Protein AF-A0A1H9XW49-F1 (afdb_monomer_lite)

Sequence (191 aa):
MPDLASRAARGHAERSWWERQTQGTQAWLVIGAVGAVIGGHFLMWELLLPGLGDLVGLVPVVSTVVGWLFCGGAIAATGVTLVNWGTFSAGARSRWTIASAVWGVVALMVGVPSRIAFDVSLPLDYWAGLFAGARGLLSLPLLAGLPALAWVGIARLLRRKARCSRTTAGWLFVAYSVVLLFWGATSPRMV

Radius of gyration: 21.53 Å; chains: 1; bounding box: 54×42×62 Å

Organism: NCBI:txid200379

Secondary structure (DSSP, 8-state):
---HHHHHTTS--PPPTTTTS-HHHHHHHHHHHHHHHHHHHHHIIIIIHHHHHHHHTTSHHHHHHHHHHHHHHHHHHHHHHHHTTTTS-HHHHHHHHHHHHHHHHHHHHHHS--HHHHHS---HHHHHHHHHHHHHHHHHHHHHHHHHHHHHHHHHHTT------HHHHHHHHHHHHHHHHHHHHHGGG--

pLDDT: mean 83.98, std 11.48, range [41.75, 95.25]

Foldseek 3Di:
DPDVVVVVVVVCPPQPPLSPDDPVVNVVVVVVVVVCLVVVLCCCLPPVQLVVLVVQVVPLLSLLVQLQCQQLVLLLLLLVCLLCVVVDDPVRNVVSVVVSVVSVSSSQSQLPDDPSNVVRDGHLLSVLSNPLSSVLNVCVCVVVVVVVVVQVVVCVVVVHPDDDRSNNVSVVSNVSSVVSSVRSSPVSVPD

Structure (mmCIF, N/CA/C/O backbone):
data_AF-A0A1H9XW49-F1
#
_entry.id   AF-A0A1H9XW49-F1
#
loop_
_atom_site.group_PDB
_atom_site.id
_atom_site.type_symbol
_atom_site.label_atom_id
_atom_site.label_alt_id
_atom_site.label_comp_id
_atom_site.label_asym_id
_atom_site.label_entity_id
_atom_site.label_seq_id
_atom_site.pdbx_PDB_ins_code
_atom_site.Cartn_x
_atom_site.Cartn_y
_atom_site.Cartn_z
_atom_site.occupancy
_atom_site.B_iso_or_equiv
_atom_site.auth_seq_id
_atom_site.auth_comp_id
_atom_site.auth_asym_id
_atom_site.auth_atom_id
_atom_site.pdbx_PDB_model_num
ATOM 1 N N . MET A 1 1 ? -34.021 -6.600 38.619 1.00 52.28 1 MET A N 1
ATOM 2 C CA . MET A 1 1 ? -32.612 -6.562 39.063 1.00 52.28 1 MET A CA 1
ATOM 3 C C . MET A 1 1 ? -31.769 -7.248 37.997 1.00 52.28 1 MET A C 1
ATOM 5 O O . MET A 1 1 ? -32.071 -8.396 37.703 1.00 52.28 1 MET A O 1
ATOM 9 N N . PRO A 1 2 ? -30.810 -6.565 37.346 1.00 49.53 2 PRO A N 1
ATOM 10 C CA . PRO A 1 2 ? -29.920 -7.216 36.392 1.00 49.53 2 PRO A CA 1
ATOM 11 C C . PRO A 1 2 ? -29.083 -8.260 37.131 1.00 49.53 2 PRO A C 1
ATOM 13 O O . PRO A 1 2 ? -28.404 -7.932 38.103 1.00 49.53 2 PRO A O 1
ATOM 16 N N . ASP A 1 3 ? -29.185 -9.498 36.665 1.00 69.88 3 ASP A N 1
ATOM 17 C CA . ASP A 1 3 ? -28.557 -10.696 37.208 1.00 69.88 3 ASP A CA 1
ATOM 18 C C . ASP A 1 3 ? -27.050 -10.492 37.453 1.00 69.88 3 ASP A C 1
ATOM 20 O O . ASP A 1 3 ? -26.312 -10.072 36.552 1.00 69.88 3 ASP A O 1
ATOM 24 N N . LEU A 1 4 ? -26.591 -10.781 38.674 1.00 60.75 4 LEU A N 1
ATOM 25 C CA . LEU A 1 4 ? -25.174 -10.774 39.047 1.00 60.75 4 LEU A CA 1
ATOM 26 C C . LEU A 1 4 ? -24.368 -11.743 38.165 1.00 60.75 4 LEU A C 1
ATOM 28 O O . LEU A 1 4 ? -23.207 -11.455 37.870 1.00 60.75 4 LEU A O 1
ATOM 32 N N . ALA A 1 5 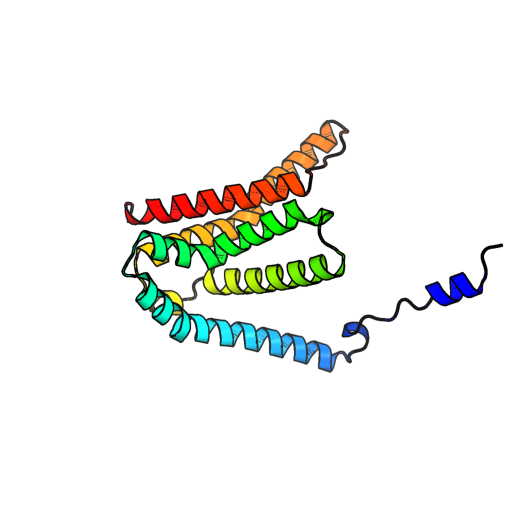? -24.992 -12.799 37.628 1.00 56.91 5 ALA A N 1
ATOM 33 C CA . ALA A 1 5 ? -24.373 -13.690 36.650 1.00 56.91 5 ALA A CA 1
ATOM 34 C C . ALA A 1 5 ? -24.086 -12.983 35.313 1.00 56.91 5 ALA A C 1
ATOM 36 O O . ALA A 1 5 ? -23.042 -13.207 34.704 1.00 56.91 5 ALA A O 1
ATOM 37 N N . SER A 1 6 ? -24.921 -12.022 34.897 1.00 57.28 6 SER A N 1
ATOM 38 C CA . SER A 1 6 ? -24.654 -11.193 33.710 1.00 57.28 6 SER A CA 1
ATOM 39 C C . SER A 1 6 ? -23.519 -10.180 33.920 1.00 57.28 6 SER A C 1
ATOM 41 O O . SER A 1 6 ? -22.960 -9.670 32.947 1.00 57.28 6 SER A O 1
ATOM 43 N N . ARG A 1 7 ? -23.182 -9.847 35.176 1.00 53.09 7 ARG A N 1
ATOM 44 C CA . ARG A 1 7 ? -22.024 -9.006 35.528 1.00 53.09 7 ARG A CA 1
ATOM 45 C C . ARG A 1 7 ? -20.750 -9.839 35.674 1.00 53.09 7 ARG A C 1
ATOM 47 O O . ARG A 1 7 ? -19.713 -9.397 35.195 1.00 53.09 7 ARG A O 1
ATOM 54 N N . ALA A 1 8 ? -20.840 -11.052 36.222 1.00 52.84 8 ALA A N 1
ATOM 55 C CA . ALA A 1 8 ? -19.735 -12.012 36.249 1.00 52.84 8 ALA A CA 1
ATOM 56 C C . ALA A 1 8 ? -19.318 -12.449 34.830 1.00 52.84 8 ALA A C 1
ATOM 58 O O . ALA A 1 8 ? -18.135 -12.427 34.507 1.00 52.84 8 ALA A O 1
ATOM 59 N N . ALA A 1 9 ? -20.280 -12.697 33.932 1.00 52.66 9 ALA A N 1
ATOM 60 C CA . ALA A 1 9 ? -20.017 -13.026 32.525 1.00 52.66 9 ALA A CA 1
ATOM 61 C C . ALA A 1 9 ? -19.408 -11.862 31.712 1.00 52.66 9 ALA A C 1
ATOM 63 O O . ALA A 1 9 ? -18.783 -12.084 30.681 1.00 52.66 9 ALA A O 1
ATOM 64 N N . ARG A 1 10 ? -19.560 -10.613 32.177 1.00 52.31 10 ARG A N 1
ATOM 65 C CA . ARG A 1 10 ? -18.919 -9.420 31.590 1.00 52.31 10 ARG A CA 1
ATOM 66 C C . ARG A 1 10 ? -17.572 -9.070 32.241 1.00 52.31 10 ARG A C 1
ATOM 68 O O . ARG A 1 10 ? -16.871 -8.204 31.730 1.00 52.31 10 ARG A O 1
ATOM 75 N N . GLY A 1 11 ? -17.216 -9.730 33.347 1.00 44.44 11 GLY A N 1
ATOM 76 C CA . GLY A 1 11 ? -15.988 -9.502 34.121 1.00 44.44 11 GLY A CA 1
ATOM 77 C C . GLY A 1 11 ? -14.763 -10.277 33.625 1.00 44.44 11 GLY A C 1
ATOM 78 O O . GLY A 1 11 ? -13.648 -10.027 34.079 1.00 44.44 11 GLY A O 1
ATOM 79 N N . HIS A 1 12 ? -14.941 -11.183 32.666 1.00 50.31 12 HIS A N 1
ATOM 80 C CA . HIS A 1 12 ? -13.858 -11.820 31.924 1.00 50.31 12 HIS A CA 1
ATOM 81 C C . HIS A 1 12 ? -13.904 -11.349 30.475 1.00 50.31 12 HIS A C 1
ATOM 83 O O . HIS A 1 12 ? -14.262 -12.094 29.568 1.00 50.31 12 HIS A O 1
ATOM 89 N N . ALA A 1 13 ? -13.528 -10.092 30.240 1.00 58.47 13 ALA A N 1
ATOM 90 C CA . ALA A 1 13 ? -12.913 -9.777 28.960 1.00 58.47 13 ALA A CA 1
ATOM 91 C C . ALA A 1 13 ? -11.657 -10.656 28.883 1.00 58.47 13 ALA A C 1
ATOM 93 O O . ALA A 1 13 ? -10.668 -10.376 29.561 1.00 58.47 13 ALA A O 1
ATOM 94 N N . GLU A 1 14 ? -11.748 -11.794 28.189 1.00 71.88 14 GLU A N 1
ATOM 95 C CA . GLU A 1 14 ? -10.614 -12.689 27.987 1.00 71.88 14 GLU A CA 1
ATOM 96 C C . GLU A 1 14 ? -9.431 -11.854 27.501 1.00 71.88 14 GLU A C 1
ATOM 98 O O . GLU A 1 14 ? -9.520 -11.187 26.466 1.00 71.88 14 GLU A O 1
ATOM 103 N N . ARG A 1 15 ? -8.330 -11.871 28.264 1.00 80.69 15 ARG A N 1
ATOM 104 C CA . ARG A 1 15 ? -7.068 -11.250 27.847 1.00 80.69 15 ARG A CA 1
ATOM 105 C C . ARG A 1 15 ? -6.762 -11.679 26.421 1.00 80.69 15 ARG A C 1
ATOM 107 O O . ARG A 1 15 ? -6.875 -12.871 26.117 1.00 80.69 15 ARG A O 1
ATOM 114 N N . SER A 1 16 ? -6.373 -10.743 25.559 1.00 86.19 16 SER A N 1
ATOM 115 C CA . SER A 1 16 ? -6.071 -11.053 24.157 1.00 86.19 16 SER A CA 1
ATOM 116 C C . SER A 1 16 ? -4.964 -12.116 24.052 1.00 86.19 16 SER A C 1
ATOM 118 O O . SER A 1 16 ? -4.166 -12.284 24.973 1.00 86.19 16 SER A O 1
ATOM 120 N N . TRP A 1 17 ? -4.883 -12.865 22.943 1.00 90.69 17 TRP A N 1
ATOM 121 C CA . TRP A 1 17 ? -3.825 -13.882 22.775 1.00 90.69 17 TRP A CA 1
ATOM 122 C C . TRP A 1 17 ? -2.419 -13.312 23.014 1.00 90.69 17 TRP A C 1
ATOM 124 O O . TRP A 1 17 ? -1.583 -13.992 23.609 1.00 90.69 17 TRP A O 1
ATOM 134 N N . TRP A 1 18 ? -2.201 -12.057 22.610 1.00 89.94 18 TRP A N 1
ATOM 135 C CA . TRP A 1 18 ? -0.965 -11.313 22.831 1.00 89.94 18 TRP A CA 1
ATOM 136 C C . TRP A 1 18 ? -0.689 -11.072 24.319 1.00 89.94 18 TRP A C 1
ATOM 138 O O . TRP A 1 18 ? 0.403 -11.368 24.793 1.00 89.94 18 TRP A O 1
ATOM 148 N N . GLU A 1 19 ? -1.689 -10.616 25.077 1.00 89.25 19 GLU A N 1
ATOM 149 C CA . GLU A 1 19 ? -1.599 -10.393 26.531 1.00 89.25 19 GLU A CA 1
ATOM 150 C C . GLU A 1 19 ? -1.376 -11.677 27.337 1.00 89.25 19 GLU A C 1
ATOM 152 O O . GLU A 1 19 ? -0.955 -11.616 28.492 1.00 89.25 19 GLU A O 1
ATOM 157 N N . ARG A 1 20 ? -1.667 -12.843 26.750 1.00 92.88 20 ARG A N 1
ATOM 158 C CA . ARG A 1 20 ? -1.371 -14.148 27.356 1.00 92.88 20 ARG A CA 1
ATOM 159 C C . ARG A 1 20 ? 0.082 -14.592 27.156 1.00 92.88 20 ARG A C 1
ATOM 161 O O . ARG A 1 20 ? 0.506 -15.524 27.830 1.00 92.88 20 ARG A O 1
ATOM 168 N N . GLN A 1 21 ? 0.836 -13.959 26.255 1.00 93.94 21 GLN A N 1
ATOM 169 C CA . GLN A 1 21 ? 2.242 -14.295 26.014 1.00 93.94 21 GLN A CA 1
ATOM 170 C C . GLN A 1 21 ? 3.161 -13.690 27.081 1.00 93.94 21 GLN A C 1
ATOM 172 O O . GLN A 1 21 ? 2.893 -12.619 27.624 1.00 93.94 21 GLN A O 1
ATOM 177 N N . THR A 1 22 ? 4.290 -14.350 27.352 1.00 95.25 22 THR A N 1
ATOM 178 C CA . THR A 1 22 ? 5.349 -13.769 28.191 1.00 95.25 22 THR A CA 1
ATOM 179 C C . THR A 1 22 ? 6.021 -12.596 27.474 1.00 95.25 22 THR A C 1
ATOM 181 O O . THR A 1 22 ? 6.095 -12.579 26.243 1.00 95.25 22 THR A O 1
ATOM 184 N N . GLN A 1 23 ? 6.575 -11.639 28.228 1.00 92.69 23 GLN A N 1
ATOM 185 C CA . GLN A 1 23 ? 7.301 -10.492 27.655 1.00 92.69 23 GLN A CA 1
ATOM 186 C C . GLN A 1 23 ? 8.421 -10.929 26.695 1.00 92.69 23 GLN A C 1
ATOM 188 O O . GLN A 1 23 ? 8.586 -10.338 25.631 1.00 92.69 23 GLN A O 1
ATOM 193 N N . GLY A 1 24 ? 9.146 -12.006 27.023 1.00 94.06 24 GLY A N 1
ATOM 194 C CA . GLY A 1 24 ? 10.179 -12.565 26.146 1.00 94.06 24 GLY A CA 1
ATOM 195 C C . GLY A 1 24 ? 9.623 -13.086 24.817 1.00 94.06 24 GLY A C 1
ATOM 196 O O . GLY A 1 24 ? 10.195 -12.814 23.766 1.00 94.06 24 GLY A O 1
ATOM 197 N N . THR A 1 25 ? 8.478 -13.775 24.836 1.00 93.25 25 THR A N 1
ATOM 198 C CA . THR A 1 25 ? 7.820 -14.271 23.611 1.00 93.25 25 THR A CA 1
ATOM 199 C C . THR A 1 25 ? 7.333 -13.116 22.741 1.00 93.25 25 THR A C 1
ATOM 201 O O . THR A 1 25 ? 7.537 -13.122 21.531 1.00 93.25 25 THR A O 1
ATOM 204 N N . GLN A 1 26 ? 6.736 -12.093 23.359 1.00 91.19 26 GLN A N 1
ATOM 205 C CA . GLN A 1 26 ? 6.331 -10.873 22.663 1.00 91.19 26 GLN A CA 1
ATOM 206 C C . GLN A 1 26 ? 7.527 -10.198 21.978 1.00 91.19 26 GLN A C 1
ATOM 208 O O . GLN A 1 26 ? 7.452 -9.871 20.794 1.00 91.19 26 GLN A O 1
ATOM 213 N N . ALA A 1 27 ? 8.649 -10.047 22.690 1.00 91.31 27 ALA A N 1
ATOM 214 C CA . ALA A 1 27 ? 9.870 -9.470 22.134 1.00 91.31 27 ALA A CA 1
ATOM 215 C C . ALA A 1 27 ? 10.396 -10.282 20.938 1.00 91.31 27 ALA A C 1
ATOM 217 O O . ALA A 1 27 ? 10.680 -9.707 19.890 1.00 91.31 27 ALA A O 1
ATOM 218 N N . TRP A 1 28 ? 10.453 -11.613 21.048 1.00 92.75 28 TRP A N 1
ATOM 219 C CA . TRP A 1 28 ? 10.899 -12.481 19.954 1.00 92.75 28 TRP A CA 1
ATOM 220 C C . TRP A 1 28 ? 9.986 -12.442 18.731 1.00 92.75 28 TRP A C 1
ATOM 222 O O . TRP A 1 28 ? 10.486 -12.450 17.610 1.00 92.75 28 TRP A O 1
ATOM 232 N N . LEU A 1 29 ? 8.668 -12.351 18.920 1.00 91.62 29 LEU A N 1
ATOM 233 C CA . LEU A 1 29 ? 7.725 -12.193 17.810 1.00 91.62 29 LEU A CA 1
ATOM 234 C C . LEU A 1 29 ? 7.944 -10.870 17.071 1.00 91.62 29 LEU A C 1
ATOM 236 O O . LEU A 1 29 ? 7.930 -10.852 15.842 1.00 91.62 29 LEU A O 1
ATOM 240 N N . VAL A 1 30 ? 8.194 -9.778 17.801 1.00 89.12 30 VAL A N 1
ATOM 241 C CA . VAL A 1 30 ? 8.523 -8.479 17.194 1.00 89.12 30 VAL A CA 1
ATOM 242 C C . VAL A 1 30 ? 9.855 -8.550 16.452 1.00 89.12 30 VAL A C 1
ATOM 244 O O . VAL A 1 30 ? 9.916 -8.155 15.292 1.00 89.12 30 VAL A O 1
ATOM 247 N N . ILE A 1 31 ? 10.905 -9.091 17.077 1.00 90.75 31 ILE A N 1
ATOM 248 C CA . ILE A 1 31 ? 12.229 -9.243 16.453 1.00 90.75 31 ILE A CA 1
ATOM 249 C C . ILE A 1 31 ? 12.135 -10.102 15.187 1.00 90.75 31 ILE A C 1
ATOM 251 O O . ILE A 1 31 ? 12.653 -9.711 14.145 1.00 90.75 31 ILE A O 1
ATOM 255 N N . GLY A 1 32 ? 11.439 -11.239 15.253 1.00 90.38 32 GLY A N 1
ATOM 256 C CA . GLY A 1 32 ? 11.228 -12.126 14.111 1.00 90.38 32 GLY A CA 1
ATOM 257 C C . GLY A 1 32 ? 10.453 -11.449 12.981 1.00 90.38 32 GLY A C 1
ATOM 258 O O . GLY A 1 32 ? 10.851 -11.555 11.824 1.00 90.38 32 GLY A O 1
ATOM 259 N N . ALA A 1 33 ? 9.398 -10.695 13.302 1.00 85.31 33 ALA A N 1
ATOM 260 C CA . ALA A 1 33 ? 8.645 -9.927 12.312 1.00 85.31 33 ALA A CA 1
ATOM 261 C C . ALA A 1 33 ? 9.508 -8.841 11.650 1.00 85.31 33 ALA A C 1
ATOM 263 O O . ALA A 1 33 ? 9.483 -8.704 10.429 1.00 85.31 33 ALA A O 1
ATOM 264 N N . VAL A 1 34 ? 10.313 -8.108 12.426 1.00 84.94 34 VAL A N 1
ATOM 265 C CA . VAL A 1 34 ? 11.258 -7.111 11.897 1.00 84.94 34 VAL A CA 1
ATOM 266 C C . VAL A 1 34 ? 12.298 -7.776 10.997 1.00 84.94 34 VAL A C 1
ATOM 268 O O . VAL A 1 34 ? 12.526 -7.307 9.886 1.00 84.94 34 VAL A O 1
ATOM 271 N N . GLY A 1 35 ? 12.886 -8.893 11.430 1.00 85.00 35 GLY A N 1
ATOM 272 C CA . GLY A 1 35 ? 13.834 -9.663 10.628 1.00 85.00 35 GLY A CA 1
ATOM 273 C C . GLY A 1 35 ? 13.225 -10.157 9.314 1.00 85.00 35 GLY A C 1
ATOM 274 O O . GLY A 1 35 ? 13.855 -10.027 8.268 1.00 85.00 35 GLY A O 1
ATOM 275 N N . ALA A 1 36 ? 11.983 -10.649 9.340 1.00 86.06 36 ALA A N 1
ATOM 276 C CA . ALA A 1 36 ? 11.257 -11.075 8.145 1.00 86.06 36 ALA A CA 1
ATOM 277 C C . ALA A 1 36 ? 10.955 -9.908 7.193 1.00 86.06 36 ALA A C 1
ATOM 279 O O . ALA A 1 36 ? 11.087 -10.065 5.983 1.00 86.06 36 ALA A O 1
ATOM 280 N N . VAL A 1 37 ? 10.598 -8.732 7.722 1.00 83.88 37 VAL A N 1
ATOM 281 C CA . VAL A 1 37 ? 10.411 -7.512 6.921 1.00 83.88 37 VAL A CA 1
ATOM 282 C C . VAL A 1 37 ? 11.726 -7.101 6.266 1.00 83.88 37 VAL A C 1
ATOM 284 O O . VAL A 1 37 ? 11.767 -6.888 5.061 1.00 83.88 37 VAL A O 1
ATOM 287 N N . ILE A 1 38 ? 12.819 -7.042 7.028 1.00 84.44 38 ILE A N 1
ATOM 288 C CA . ILE A 1 38 ? 14.134 -6.673 6.497 1.00 84.44 38 ILE A CA 1
ATOM 289 C C . ILE A 1 38 ? 14.579 -7.684 5.433 1.00 84.44 38 ILE A C 1
ATOM 291 O O . ILE A 1 38 ? 14.865 -7.291 4.309 1.00 84.44 38 ILE A O 1
ATOM 295 N N . GLY A 1 39 ? 14.584 -8.984 5.739 1.00 85.06 39 GLY A N 1
ATOM 296 C CA . GLY A 1 39 ? 14.976 -10.026 4.784 1.00 85.06 39 GLY A CA 1
ATOM 297 C C . GLY A 1 39 ? 14.081 -10.064 3.542 1.00 85.06 39 GLY A C 1
ATOM 298 O O . GLY A 1 39 ? 14.577 -10.167 2.422 1.00 85.06 39 GLY A O 1
ATOM 299 N N . GLY A 1 40 ? 12.769 -9.898 3.726 1.00 84.69 40 GLY A N 1
ATOM 300 C CA . GLY A 1 40 ? 11.805 -9.789 2.634 1.00 84.69 40 GLY A CA 1
ATOM 301 C C . GLY A 1 40 ? 12.057 -8.577 1.736 1.00 84.69 40 GLY A C 1
ATOM 302 O O . GLY A 1 40 ? 11.873 -8.689 0.529 1.00 84.69 40 GLY A O 1
ATOM 303 N N . HIS A 1 41 ? 12.526 -7.450 2.289 1.00 83.94 41 HIS A N 1
ATOM 304 C CA . HIS A 1 41 ? 12.896 -6.258 1.514 1.00 83.94 41 HIS A CA 1
ATOM 305 C C . HIS A 1 41 ? 13.997 -6.582 0.510 1.00 83.94 41 HIS A C 1
ATOM 307 O O . HIS A 1 41 ? 13.843 -6.305 -0.677 1.00 83.94 41 HIS A O 1
ATOM 313 N N . PHE A 1 42 ? 15.084 -7.202 0.976 1.00 84.69 42 PHE A N 1
ATOM 314 C CA . PHE A 1 42 ? 16.208 -7.572 0.114 1.00 84.69 42 PHE A CA 1
ATOM 315 C C . PHE A 1 42 ? 15.799 -8.616 -0.924 1.00 84.69 42 PHE A C 1
ATOM 317 O O . PHE A 1 42 ? 16.009 -8.397 -2.112 1.00 84.69 42 PHE A O 1
ATOM 324 N N . LEU A 1 43 ? 15.126 -9.695 -0.504 1.00 86.62 43 LEU A N 1
ATOM 325 C CA . LEU A 1 43 ? 14.654 -10.740 -1.419 1.00 86.62 43 LEU A CA 1
ATOM 326 C C . LEU A 1 43 ? 13.743 -10.173 -2.516 1.00 86.62 43 LEU A C 1
ATOM 328 O O . LEU A 1 43 ? 13.823 -10.563 -3.677 1.00 86.62 43 LEU A O 1
ATOM 332 N N . MET A 1 44 ? 12.865 -9.242 -2.154 1.00 86.62 44 MET A N 1
ATOM 333 C CA . MET A 1 44 ? 11.965 -8.600 -3.099 1.00 86.62 44 MET A CA 1
ATOM 334 C C . MET A 1 44 ? 12.731 -7.776 -4.138 1.00 86.62 44 MET A C 1
ATOM 336 O O . MET A 1 44 ? 12.473 -7.940 -5.329 1.00 86.62 44 MET A O 1
ATOM 340 N N . TRP A 1 45 ? 13.674 -6.935 -3.709 1.00 85.81 45 TRP A N 1
ATOM 341 C CA . TRP A 1 45 ? 14.460 -6.087 -4.610 1.00 85.81 45 TRP A CA 1
ATOM 342 C C . TRP A 1 45 ? 15.449 -6.873 -5.478 1.00 85.81 45 TRP A C 1
ATOM 344 O O . TRP A 1 45 ? 15.613 -6.528 -6.643 1.00 85.81 45 TRP A O 1
ATOM 354 N N . GLU A 1 46 ? 16.062 -7.935 -4.958 1.00 85.69 46 GLU A N 1
ATOM 355 C CA . GLU A 1 46 ? 17.069 -8.713 -5.695 1.00 85.69 46 GLU A CA 1
ATOM 356 C C . GLU A 1 46 ? 16.473 -9.801 -6.598 1.00 85.69 46 GLU A C 1
ATOM 358 O O . GLU A 1 46 ? 17.069 -10.125 -7.622 1.00 85.69 46 GLU A O 1
ATOM 363 N N . LEU A 1 47 ? 15.314 -10.374 -6.245 1.00 86.75 47 LEU A N 1
ATOM 364 C CA . LEU A 1 47 ? 14.746 -11.520 -6.966 1.00 86.75 47 LEU A CA 1
ATOM 365 C C . LEU A 1 47 ? 13.396 -11.216 -7.621 1.00 86.75 47 LEU A C 1
ATOM 367 O O . LEU A 1 47 ? 13.202 -11.493 -8.803 1.00 86.75 47 LEU A O 1
ATOM 371 N N . LEU A 1 48 ? 12.439 -10.672 -6.862 1.00 86.06 48 LEU A N 1
ATOM 372 C CA . LEU A 1 48 ? 11.051 -10.566 -7.328 1.00 86.06 48 LEU A CA 1
ATOM 373 C C . LEU A 1 48 ? 10.838 -9.405 -8.301 1.00 86.06 48 LEU A C 1
ATOM 375 O O . LEU A 1 48 ? 10.189 -9.580 -9.330 1.00 86.06 48 LEU A O 1
ATOM 379 N N . LEU A 1 49 ? 11.357 -8.219 -7.979 1.00 87.00 49 LEU A N 1
ATOM 380 C CA . LEU A 1 49 ? 11.153 -7.023 -8.795 1.00 87.00 49 LEU A CA 1
ATOM 381 C C . LEU A 1 49 ? 11.839 -7.095 -10.168 1.00 87.00 49 LEU A C 1
ATOM 383 O O . LEU A 1 49 ? 11.165 -6.743 -11.135 1.00 87.00 49 LEU A O 1
ATOM 387 N N . PRO A 1 50 ? 13.086 -7.593 -10.308 1.00 87.19 50 PRO A N 1
ATOM 388 C CA . PRO A 1 50 ? 13.696 -7.800 -11.623 1.00 87.19 50 PRO A CA 1
ATOM 389 C C . PRO A 1 50 ? 12.855 -8.732 -12.501 1.00 87.19 50 PRO A C 1
ATOM 391 O O . PRO A 1 50 ? 12.488 -8.365 -13.613 1.00 87.19 50 PRO A O 1
ATOM 394 N N . GLY A 1 51 ? 12.440 -9.886 -11.960 1.00 87.88 51 GLY A N 1
ATOM 395 C CA . GLY A 1 51 ? 11.616 -10.846 -12.698 1.00 87.88 51 GLY A CA 1
ATOM 396 C C . GLY A 1 51 ? 10.247 -10.287 -13.103 1.00 87.88 51 GLY A C 1
ATOM 397 O O . GLY A 1 51 ? 9.750 -10.583 -14.189 1.00 87.88 51 GLY A O 1
ATOM 398 N N . LEU A 1 52 ? 9.639 -9.440 -12.263 1.00 86.62 52 LEU A N 1
ATOM 399 C CA . LEU A 1 52 ? 8.429 -8.704 -12.636 1.00 86.62 52 LEU A CA 1
ATOM 400 C C . LEU A 1 52 ? 8.712 -7.691 -13.745 1.00 86.62 52 LEU A C 1
ATOM 402 O O . LEU A 1 52 ? 7.938 -7.631 -14.696 1.00 86.62 52 LEU A O 1
ATOM 406 N N . GLY A 1 53 ? 9.803 -6.930 -13.639 1.00 85.00 53 GLY A N 1
ATOM 407 C CA . GLY A 1 53 ? 10.238 -5.955 -14.638 1.00 85.00 53 GLY A CA 1
ATOM 408 C C . GLY A 1 53 ? 10.426 -6.576 -16.020 1.00 85.00 53 GLY A C 1
ATOM 409 O O . GLY A 1 53 ? 9.901 -6.039 -16.995 1.00 85.00 53 GLY A O 1
ATOM 410 N N . ASP A 1 54 ? 11.073 -7.738 -16.093 1.00 89.06 54 ASP A N 1
ATOM 411 C CA . ASP A 1 54 ? 11.265 -8.490 -17.337 1.00 89.06 54 ASP A CA 1
ATOM 412 C C . ASP A 1 54 ? 9.932 -8.957 -17.939 1.00 89.06 54 ASP A C 1
ATOM 414 O O . ASP A 1 54 ? 9.719 -8.874 -19.150 1.00 89.06 54 ASP A O 1
ATOM 418 N N . LEU A 1 55 ? 8.997 -9.402 -17.092 1.00 90.19 55 LEU A N 1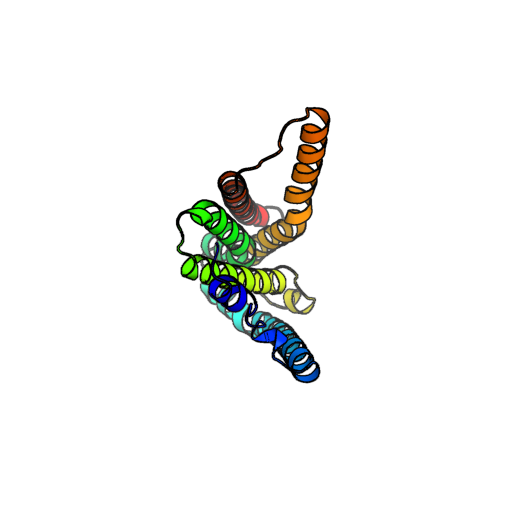
ATOM 419 C CA . LEU A 1 55 ? 7.684 -9.880 -17.525 1.00 90.19 55 LEU A CA 1
ATOM 420 C C . LEU A 1 55 ? 6.815 -8.759 -18.115 1.00 90.19 55 LEU A C 1
ATOM 422 O O . LEU A 1 55 ? 6.075 -8.988 -19.072 1.00 90.19 55 LEU A O 1
ATOM 426 N N . VAL A 1 56 ? 6.868 -7.556 -17.532 1.00 90.00 56 VAL A N 1
ATOM 427 C CA . VAL A 1 56 ? 5.962 -6.449 -17.894 1.00 90.00 56 VAL A CA 1
ATOM 428 C C . VAL A 1 56 ? 6.609 -5.371 -18.758 1.00 90.00 56 VAL A C 1
ATOM 430 O O . VAL A 1 56 ? 5.903 -4.516 -19.294 1.00 90.00 56 VAL A O 1
ATOM 433 N N . GLY A 1 57 ? 7.930 -5.414 -18.936 1.00 82.50 57 GLY A N 1
ATOM 434 C CA . GLY A 1 57 ? 8.701 -4.392 -19.645 1.00 82.50 57 GLY A CA 1
ATOM 435 C C . GLY A 1 57 ? 8.364 -4.244 -21.128 1.00 82.50 57 GLY A C 1
ATOM 436 O O . GLY A 1 57 ? 8.625 -3.194 -21.705 1.00 82.50 57 GLY A O 1
ATOM 437 N N . LEU A 1 58 ? 7.730 -5.251 -21.737 1.00 86.50 58 LEU A N 1
ATOM 438 C CA . LEU A 1 58 ? 7.340 -5.228 -23.151 1.00 86.50 58 LEU A CA 1
ATOM 439 C C . LEU A 1 58 ? 6.171 -4.279 -23.453 1.00 86.50 58 LEU A C 1
ATOM 441 O O . LEU A 1 58 ? 6.002 -3.862 -24.597 1.00 86.50 58 LEU A O 1
ATOM 445 N N . VAL A 1 59 ? 5.345 -3.951 -22.453 1.00 90.69 59 VAL A N 1
ATOM 446 C CA . VAL A 1 59 ? 4.163 -3.099 -22.633 1.00 90.69 59 VAL A CA 1
ATOM 447 C C . VAL A 1 59 ? 4.232 -1.934 -21.641 1.00 90.69 59 VAL A C 1
ATOM 449 O O . VAL A 1 59 ? 3.878 -2.121 -20.475 1.00 90.69 59 VAL A O 1
ATOM 452 N N . PRO A 1 60 ? 4.615 -0.718 -22.084 1.00 87.69 60 PRO A N 1
ATOM 453 C CA . PRO A 1 60 ? 4.836 0.443 -21.212 1.00 87.69 60 PRO A CA 1
ATOM 454 C C . PRO A 1 60 ? 3.705 0.706 -20.213 1.00 87.69 60 PRO A C 1
ATOM 456 O O . PRO A 1 60 ? 3.935 0.860 -19.018 1.00 87.69 60 PRO A O 1
ATOM 459 N N . VAL A 1 61 ? 2.452 0.660 -20.680 1.00 89.19 61 VAL A N 1
ATOM 460 C CA . VAL A 1 61 ? 1.274 0.893 -19.829 1.00 89.19 61 VAL A CA 1
ATOM 461 C C . VAL A 1 61 ? 1.152 -0.161 -18.727 1.00 89.19 61 VAL A C 1
ATOM 463 O O . VAL A 1 61 ? 0.868 0.180 -17.581 1.00 89.19 61 VAL A O 1
ATOM 466 N N . VAL A 1 62 ? 1.382 -1.436 -19.052 1.00 91.75 62 VAL A N 1
ATOM 467 C CA . VAL A 1 62 ? 1.335 -2.527 -18.066 1.00 91.75 62 VAL A CA 1
ATOM 468 C C . VAL A 1 62 ? 2.475 -2.357 -17.066 1.00 91.75 62 VAL A C 1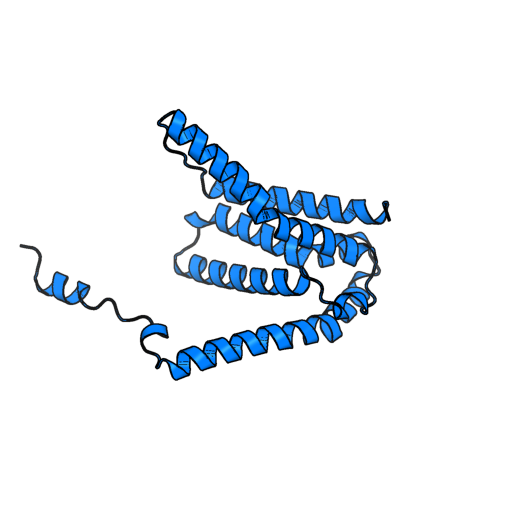
ATOM 470 O O . VAL A 1 62 ? 2.240 -2.447 -15.865 1.00 91.75 62 VAL A O 1
ATOM 473 N N . SER A 1 63 ? 3.670 -2.019 -17.550 1.00 90.50 63 SER A N 1
ATOM 474 C CA . SER A 1 63 ? 4.846 -1.739 -16.727 1.00 90.50 63 SER A CA 1
ATOM 475 C C . SER A 1 63 ? 4.590 -0.634 -15.694 1.00 90.50 63 SER A C 1
ATOM 477 O O . SER A 1 63 ? 4.798 -0.843 -14.497 1.00 90.50 63 SER A O 1
ATOM 479 N N . THR A 1 64 ? 4.011 0.497 -16.114 1.00 92.88 64 THR A N 1
ATOM 480 C CA . THR A 1 64 ? 3.605 1.577 -15.201 1.00 92.88 64 THR A CA 1
ATOM 481 C C . THR A 1 64 ? 2.551 1.135 -14.197 1.00 92.88 64 THR A C 1
ATOM 483 O O . THR A 1 64 ? 2.669 1.450 -13.012 1.00 92.88 64 THR A O 1
ATOM 486 N N . VAL A 1 65 ? 1.518 0.410 -14.640 1.00 93.06 65 VAL A N 1
ATOM 487 C CA . VAL A 1 65 ? 0.470 -0.091 -13.739 1.00 93.06 65 VAL A CA 1
ATOM 488 C C . VAL A 1 65 ? 1.079 -1.000 -12.673 1.00 93.06 65 VAL A C 1
ATOM 490 O O . VAL A 1 65 ? 0.754 -0.843 -11.499 1.00 93.06 65 VAL A O 1
ATOM 493 N N . VAL A 1 66 ? 1.994 -1.901 -13.041 1.00 93.12 66 VAL A N 1
ATOM 494 C CA . VAL A 1 66 ? 2.640 -2.810 -12.083 1.00 93.12 66 VAL A CA 1
ATOM 495 C C . VAL A 1 66 ? 3.521 -2.057 -11.091 1.00 93.12 66 VAL A C 1
ATOM 497 O O . VAL A 1 66 ? 3.390 -2.289 -9.890 1.00 93.12 66 VAL A O 1
ATOM 500 N N . GLY A 1 67 ? 4.334 -1.098 -11.544 1.00 90.94 67 GLY A N 1
ATOM 501 C CA . GLY A 1 67 ? 5.097 -0.237 -10.634 1.00 90.94 67 GLY A CA 1
ATOM 502 C C . GLY A 1 67 ? 4.193 0.531 -9.658 1.00 90.94 67 GLY A C 1
ATOM 503 O O . GLY A 1 67 ? 4.470 0.605 -8.461 1.00 90.94 67 GLY A O 1
ATOM 504 N N . TRP A 1 68 ? 3.056 1.043 -10.140 1.00 94.62 68 TRP A N 1
ATOM 505 C CA . TRP A 1 68 ? 2.065 1.754 -9.327 1.00 94.62 68 TRP A CA 1
ATOM 506 C C . TRP A 1 68 ? 1.318 0.853 -8.329 1.00 94.62 68 TRP A C 1
ATOM 508 O O . TRP A 1 68 ? 0.970 1.318 -7.240 1.00 94.62 68 TRP A O 1
ATOM 518 N N . LEU A 1 69 ? 1.070 -0.423 -8.653 1.00 93.12 69 LEU A N 1
ATOM 519 C CA . LEU A 1 69 ? 0.232 -1.330 -7.852 1.00 93.12 69 LEU A CA 1
ATOM 520 C C . LEU A 1 69 ? 0.712 -1.489 -6.407 1.00 93.12 69 LEU A C 1
ATOM 522 O O . LEU A 1 69 ? -0.113 -1.680 -5.514 1.00 93.12 69 LEU A O 1
ATOM 526 N N . PHE A 1 70 ? 2.011 -1.378 -6.142 1.00 90.88 70 PHE A N 1
ATOM 527 C CA . PHE A 1 70 ? 2.526 -1.493 -4.780 1.00 90.88 70 PHE A CA 1
ATOM 528 C C . PHE A 1 70 ? 1.988 -0.373 -3.890 1.00 90.88 70 PHE A C 1
ATOM 530 O O . PHE A 1 70 ? 1.197 -0.629 -2.984 1.00 90.88 70 PHE A O 1
ATOM 537 N N . CYS A 1 71 ? 2.355 0.876 -4.171 1.00 92.69 71 CYS A N 1
ATOM 538 C CA . CYS A 1 71 ? 1.961 2.010 -3.337 1.00 92.69 71 CYS A CA 1
ATOM 539 C C . CYS A 1 71 ? 0.570 2.544 -3.696 1.00 92.69 71 CYS A C 1
ATOM 541 O O . CYS A 1 71 ? -0.282 2.700 -2.824 1.00 92.69 71 CYS A O 1
ATOM 543 N N . GLY A 1 72 ? 0.311 2.790 -4.980 1.00 92.06 72 GLY A N 1
ATOM 544 C CA . GLY A 1 72 ? -0.984 3.258 -5.466 1.00 92.06 72 GLY A CA 1
ATOM 545 C C . GLY A 1 72 ? -2.091 2.236 -5.223 1.00 92.06 72 GLY A C 1
ATOM 546 O O . GLY A 1 72 ? -3.144 2.584 -4.680 1.00 92.06 72 GLY A O 1
ATOM 547 N N . GLY A 1 73 ? -1.838 0.960 -5.517 1.00 92.50 73 GLY A N 1
ATOM 548 C CA . GLY A 1 73 ? -2.796 -0.113 -5.238 1.00 92.50 73 GLY A CA 1
ATOM 549 C C . GLY A 1 73 ? -3.131 -0.240 -3.749 1.00 92.50 73 GLY A C 1
ATOM 550 O O . GLY A 1 73 ? -4.310 -0.338 -3.413 1.00 92.50 73 GLY A O 1
ATOM 551 N N . ALA A 1 74 ? -2.154 -0.109 -2.841 1.00 92.50 74 ALA A N 1
ATOM 552 C CA . ALA A 1 74 ? -2.416 -0.091 -1.396 1.00 92.50 74 ALA A CA 1
ATOM 553 C C . ALA A 1 74 ? -3.321 1.083 -0.967 1.00 92.50 74 ALA A C 1
ATOM 555 O O . ALA A 1 74 ? -4.242 0.914 -0.157 1.00 92.50 74 ALA A O 1
ATOM 556 N N . ILE A 1 75 ? -3.107 2.273 -1.542 1.00 92.62 75 ILE A N 1
ATOM 557 C CA . ILE A 1 75 ? -3.957 3.452 -1.311 1.00 92.62 75 ILE A CA 1
ATOM 558 C C . ILE A 1 75 ? -5.381 3.189 -1.823 1.00 92.62 75 ILE A C 1
ATOM 560 O O . ILE A 1 75 ? -6.351 3.431 -1.100 1.00 92.62 75 ILE A O 1
ATOM 564 N N . ALA A 1 76 ? -5.522 2.648 -3.038 1.00 93.88 76 ALA A N 1
ATOM 565 C CA . ALA A 1 76 ? -6.820 2.317 -3.624 1.00 93.88 76 ALA A CA 1
ATOM 566 C C . ALA A 1 76 ? -7.557 1.247 -2.807 1.00 93.88 76 ALA A C 1
ATOM 568 O O . ALA A 1 76 ? -8.736 1.420 -2.503 1.00 93.88 76 ALA A O 1
ATOM 569 N N . ALA A 1 77 ? -6.869 0.181 -2.390 1.00 91.44 77 ALA A N 1
ATOM 570 C CA . ALA A 1 77 ? -7.428 -0.891 -1.570 1.00 91.44 77 ALA A CA 1
ATOM 571 C C . ALA A 1 77 ? -7.925 -0.371 -0.212 1.00 91.44 77 ALA A C 1
ATOM 573 O O . ALA A 1 77 ? -9.019 -0.729 0.236 1.00 91.44 77 ALA A O 1
ATOM 574 N N . THR A 1 78 ? -7.172 0.543 0.407 1.00 91.00 78 THR A N 1
ATOM 575 C CA . THR A 1 78 ? -7.605 1.256 1.618 1.00 91.00 78 THR A CA 1
ATOM 576 C C . THR A 1 78 ? -8.880 2.056 1.345 1.00 91.00 78 THR A C 1
ATOM 578 O O . THR A 1 78 ? -9.850 1.959 2.099 1.00 91.00 78 THR A O 1
ATOM 581 N N . GLY A 1 79 ? -8.922 2.795 0.233 1.00 91.44 79 GLY A N 1
ATOM 582 C CA . GLY A 1 79 ? -10.097 3.555 -0.187 1.00 91.44 79 GLY A CA 1
ATOM 583 C C . GLY A 1 79 ? -11.339 2.685 -0.399 1.00 91.44 79 GLY A C 1
ATOM 584 O O . GLY A 1 79 ? -12.392 2.954 0.182 1.00 91.44 79 GLY A O 1
ATOM 585 N N . VAL A 1 80 ? -11.206 1.587 -1.146 1.00 92.38 80 VAL A N 1
ATOM 586 C CA . VAL A 1 80 ? -12.277 0.603 -1.390 1.00 92.38 80 VAL A CA 1
ATOM 587 C C . VAL A 1 80 ? -12.768 -0.014 -0.080 1.00 92.38 80 VAL A C 1
ATOM 589 O O . VAL A 1 80 ? -13.979 -0.147 0.124 1.00 92.38 80 VAL A O 1
ATOM 592 N N . THR A 1 81 ? -11.853 -0.333 0.836 1.00 90.62 81 THR A N 1
ATOM 593 C CA . THR A 1 81 ? -12.189 -0.866 2.162 1.00 90.62 81 THR A CA 1
ATOM 594 C C . THR A 1 81 ? -13.004 0.137 2.979 1.00 90.62 81 THR A C 1
ATOM 596 O O . THR A 1 81 ? -13.988 -0.238 3.617 1.00 90.62 81 THR A O 1
ATOM 599 N N . LEU A 1 82 ? -12.648 1.425 2.933 1.00 91.12 82 LEU A N 1
ATOM 600 C CA . LEU A 1 82 ? -13.380 2.495 3.616 1.00 91.12 82 LEU A CA 1
ATOM 601 C C . LEU A 1 82 ? -14.772 2.737 3.017 1.00 91.12 82 LEU A C 1
ATOM 603 O O . LEU A 1 82 ? -15.728 2.914 3.776 1.00 91.12 82 LEU A O 1
ATOM 607 N N . VAL A 1 83 ? -14.902 2.707 1.684 1.00 94.19 83 VAL A N 1
ATOM 608 C CA . VAL A 1 83 ? -16.196 2.825 0.985 1.00 94.19 83 VAL A CA 1
ATOM 609 C C . VAL A 1 83 ? -17.143 1.698 1.401 1.00 94.19 83 VAL A C 1
ATOM 611 O O . VAL A 1 83 ? -18.305 1.957 1.711 1.00 94.19 83 VAL A O 1
ATOM 614 N N . ASN A 1 84 ? -16.634 0.467 1.480 1.00 93.19 84 ASN A N 1
ATOM 615 C CA . ASN A 1 84 ? -17.422 -0.739 1.753 1.00 93.19 84 ASN A CA 1
ATOM 616 C C . ASN A 1 84 ? -17.468 -1.137 3.237 1.00 93.19 84 ASN A C 1
ATOM 618 O O . ASN A 1 84 ? -18.025 -2.169 3.600 1.00 93.19 84 ASN A O 1
ATOM 622 N N . TRP A 1 85 ? -16.925 -0.322 4.143 1.00 90.25 85 TRP A N 1
ATOM 623 C CA . TRP A 1 85 ? -16.785 -0.709 5.550 1.00 90.25 85 TRP A CA 1
ATOM 624 C C . TRP A 1 85 ? -18.111 -1.116 6.215 1.00 90.25 85 TRP A C 1
ATOM 626 O O . TRP A 1 85 ? -18.149 -2.014 7.059 1.00 90.25 85 TRP A O 1
ATOM 636 N N . GLY A 1 86 ? -19.205 -0.444 5.843 1.00 90.69 86 GLY A N 1
ATOM 637 C CA . GLY A 1 86 ? -20.546 -0.718 6.359 1.00 90.69 86 GLY A CA 1
ATOM 638 C C . GLY A 1 86 ? -21.187 -1.997 5.813 1.00 90.69 86 GLY A C 1
ATOM 639 O O . GLY A 1 86 ? -22.059 -2.545 6.480 1.00 90.69 86 GLY A O 1
ATOM 640 N N . THR A 1 87 ? -20.750 -2.486 4.649 1.00 92.56 87 THR A N 1
ATOM 641 C CA . THR A 1 87 ? -21.331 -3.665 3.982 1.00 92.56 87 THR A CA 1
ATOM 642 C C . THR A 1 87 ? -20.661 -4.967 4.416 1.00 92.56 87 THR A C 1
ATOM 644 O O . THR A 1 87 ? -21.273 -6.031 4.369 1.00 92.56 87 THR A O 1
ATOM 647 N N . PHE A 1 88 ? -19.420 -4.903 4.905 1.00 90.38 88 PHE A N 1
ATOM 648 C CA . PHE A 1 88 ? -18.700 -6.080 5.378 1.00 90.38 88 PHE A CA 1
ATOM 649 C C . PHE A 1 88 ? -19.246 -6.627 6.703 1.00 90.38 88 PHE A C 1
ATOM 651 O O . PHE A 1 88 ? -19.501 -5.875 7.653 1.00 90.38 88 PHE A O 1
ATOM 658 N N . SER A 1 89 ? -19.309 -7.959 6.806 1.00 93.62 89 SER A N 1
ATOM 659 C CA . SER A 1 89 ? -19.453 -8.666 8.084 1.00 93.62 89 SER A CA 1
ATOM 660 C C . SER A 1 89 ? -18.229 -8.430 8.981 1.00 93.62 89 SER A C 1
ATOM 662 O O . SER A 1 89 ? -17.151 -8.077 8.500 1.00 93.62 89 SER A O 1
ATOM 664 N N . ALA A 1 90 ? -18.355 -8.641 10.295 1.00 88.38 90 ALA A N 1
ATOM 665 C CA . ALA A 1 90 ? -17.250 -8.410 11.234 1.00 88.38 90 ALA A CA 1
ATOM 666 C C . ALA A 1 90 ? -15.986 -9.227 10.886 1.00 88.38 90 ALA A C 1
ATOM 668 O O . ALA A 1 90 ? -14.879 -8.688 10.902 1.00 88.38 90 ALA A O 1
ATOM 669 N N . GLY A 1 91 ? -16.155 -10.494 10.488 1.00 89.50 91 GLY A N 1
ATOM 670 C CA . GLY A 1 91 ? -15.047 -11.344 10.042 1.00 89.50 91 GLY A CA 1
ATOM 671 C C . GLY A 1 91 ? -14.400 -10.850 8.745 1.00 89.50 91 GLY A C 1
ATOM 672 O O . GLY A 1 91 ? -13.174 -10.811 8.646 1.00 89.50 91 GLY A O 1
ATOM 673 N N . ALA A 1 92 ? -15.202 -10.397 7.774 1.00 87.50 92 ALA A N 1
ATOM 674 C CA . ALA A 1 92 ? -14.685 -9.814 6.536 1.00 87.50 92 ALA A CA 1
ATOM 675 C C . ALA A 1 92 ? -13.894 -8.522 6.798 1.00 87.50 92 ALA A C 1
ATOM 677 O O . ALA A 1 92 ? -12.819 -8.351 6.231 1.00 87.50 92 ALA A O 1
ATOM 678 N N . ARG A 1 93 ? -14.359 -7.655 7.712 1.00 89.44 93 ARG A N 1
ATOM 679 C CA . ARG A 1 93 ? -13.628 -6.434 8.103 1.00 89.44 93 ARG A CA 1
ATOM 680 C C . ARG A 1 93 ? -12.259 -6.748 8.688 1.00 89.44 93 ARG A C 1
ATOM 682 O O . ARG A 1 93 ? -11.292 -6.078 8.339 1.00 89.44 93 ARG A O 1
ATOM 689 N N . SER A 1 94 ? -12.167 -7.760 9.552 1.00 87.56 94 SER A N 1
ATOM 690 C CA . SER A 1 94 ? -10.889 -8.170 10.145 1.00 87.56 94 SER A CA 1
ATOM 691 C C . SER A 1 94 ? -9.908 -8.633 9.065 1.00 87.56 94 SER A C 1
ATOM 693 O O . SER A 1 94 ? -8.792 -8.125 9.001 1.00 87.56 94 SER A O 1
ATOM 695 N N . ARG A 1 95 ? -10.351 -9.501 8.145 1.00 88.25 95 ARG A N 1
ATOM 696 C CA . ARG A 1 95 ? -9.514 -9.985 7.033 1.00 88.25 95 ARG A CA 1
ATOM 697 C C . ARG A 1 95 ? -9.067 -8.858 6.103 1.00 88.25 95 ARG A C 1
ATOM 699 O O . ARG A 1 95 ? -7.887 -8.783 5.787 1.00 88.25 95 ARG A O 1
ATOM 706 N N . TRP A 1 96 ? -9.974 -7.959 5.718 1.00 87.75 96 TRP A N 1
ATOM 707 C CA . TRP A 1 96 ? -9.638 -6.803 4.878 1.00 87.75 96 TRP A CA 1
ATOM 708 C C . TRP A 1 96 ? -8.694 -5.824 5.570 1.00 87.75 96 TRP A C 1
ATOM 710 O O . TRP A 1 96 ? -7.799 -5.286 4.925 1.00 87.75 96 TRP A O 1
ATOM 720 N N . THR A 1 97 ? -8.845 -5.629 6.882 1.00 86.69 97 THR A N 1
ATOM 721 C CA . THR A 1 97 ? -7.906 -4.822 7.675 1.00 86.69 97 THR A CA 1
ATOM 722 C C . THR A 1 97 ? -6.514 -5.443 7.661 1.00 86.69 97 THR A C 1
ATOM 724 O O . THR A 1 97 ? -5.547 -4.741 7.391 1.00 86.69 97 THR A O 1
ATOM 727 N N . ILE A 1 98 ? -6.411 -6.755 7.897 1.00 87.81 98 ILE A N 1
ATOM 728 C CA . ILE A 1 98 ? -5.130 -7.472 7.877 1.00 87.81 98 ILE A CA 1
ATOM 729 C C . ILE A 1 98 ? -4.505 -7.405 6.482 1.00 87.81 98 ILE A C 1
ATOM 731 O O . ILE A 1 98 ? -3.349 -7.021 6.360 1.00 87.81 98 ILE A O 1
ATOM 735 N N . ALA A 1 99 ? -5.269 -7.713 5.430 1.00 86.69 99 ALA A N 1
ATOM 736 C CA . ALA A 1 99 ? -4.784 -7.667 4.053 1.00 86.69 99 ALA A CA 1
ATOM 737 C C . ALA A 1 99 ? -4.300 -6.261 3.663 1.00 86.69 99 ALA A C 1
ATOM 739 O O . ALA A 1 99 ? -3.219 -6.117 3.099 1.00 86.69 99 ALA A O 1
ATOM 740 N N . SER A 1 100 ? -5.056 -5.220 4.028 1.00 85.75 100 SER A N 1
ATOM 741 C CA . SER A 1 100 ? -4.668 -3.826 3.777 1.00 85.75 100 SER A CA 1
ATOM 742 C C . SER A 1 100 ? -3.427 -3.426 4.577 1.00 85.75 100 SER A C 1
ATOM 744 O O . SER A 1 100 ? -2.581 -2.706 4.059 1.00 85.75 100 SER A O 1
ATOM 746 N N . ALA A 1 101 ? -3.285 -3.906 5.816 1.00 86.75 101 ALA A N 1
ATOM 747 C CA . ALA A 1 101 ? -2.102 -3.654 6.633 1.00 86.75 101 ALA A CA 1
ATOM 748 C C . ALA A 1 101 ? -0.857 -4.332 6.044 1.00 86.75 101 ALA A C 1
ATOM 750 O O . ALA A 1 101 ? 0.179 -3.687 5.912 1.00 86.75 101 ALA A O 1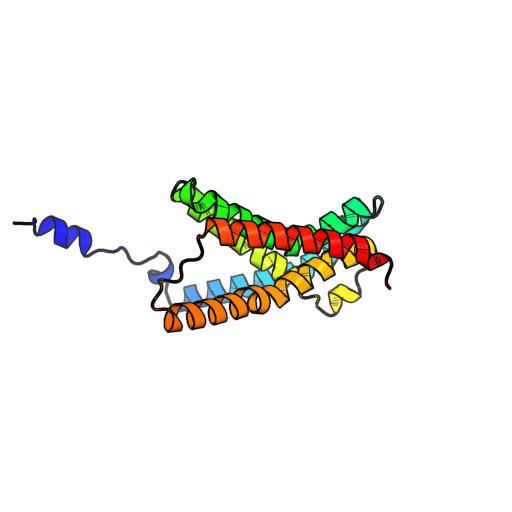
ATOM 751 N N . VAL A 1 102 ? -0.970 -5.598 5.629 1.00 88.62 102 VAL A N 1
ATOM 752 C CA . VAL A 1 102 ? 0.116 -6.337 4.968 1.00 88.62 102 VAL A CA 1
ATOM 753 C C . VAL A 1 102 ? 0.518 -5.650 3.664 1.00 88.62 102 VAL A C 1
ATOM 755 O O . VAL A 1 102 ? 1.702 -5.397 3.455 1.00 88.62 102 VAL A O 1
ATOM 758 N N . TRP A 1 103 ? -0.445 -5.271 2.819 1.00 9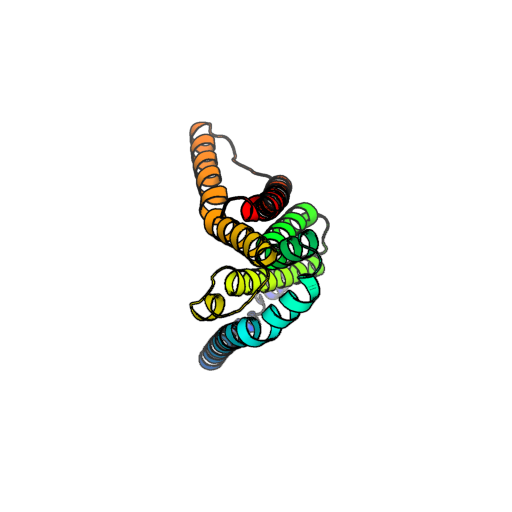2.00 103 TRP A N 1
ATOM 759 C CA . TRP A 1 103 ? -0.148 -4.528 1.592 1.00 92.00 103 TRP A CA 1
ATOM 760 C C . TRP A 1 103 ? 0.473 -3.162 1.906 1.00 92.00 103 TRP A C 1
ATOM 762 O O . TRP A 1 103 ? 1.430 -2.770 1.255 1.00 92.00 103 TRP A O 1
ATOM 772 N N . GLY A 1 104 ? 0.020 -2.464 2.950 1.00 88.38 104 GLY A N 1
ATOM 773 C CA . GLY A 1 104 ? 0.640 -1.221 3.413 1.00 88.38 104 GLY A CA 1
ATOM 774 C C . GLY A 1 104 ? 2.112 -1.393 3.805 1.00 88.38 104 GLY A C 1
ATOM 775 O O . GLY A 1 104 ? 2.940 -0.563 3.439 1.00 88.38 104 GLY A O 1
ATOM 776 N N . VAL A 1 105 ? 2.462 -2.488 4.487 1.00 88.44 105 VAL A N 1
ATOM 777 C CA . VAL A 1 105 ? 3.861 -2.819 4.805 1.00 88.44 105 VAL A CA 1
ATOM 778 C C . VAL A 1 105 ? 4.663 -3.062 3.526 1.00 88.44 105 VAL A C 1
ATOM 780 O O . VAL A 1 105 ? 5.706 -2.440 3.346 1.00 88.44 105 VAL A O 1
ATOM 783 N N . VAL A 1 106 ? 4.153 -3.882 2.601 1.00 88.12 106 VAL A N 1
ATOM 784 C CA . VAL A 1 106 ? 4.804 -4.121 1.299 1.00 88.12 106 VAL A CA 1
ATOM 785 C C . VAL A 1 106 ? 4.980 -2.808 0.528 1.00 88.12 106 VAL A C 1
ATOM 787 O O . VAL A 1 106 ? 6.055 -2.529 0.010 1.00 88.12 106 VAL A O 1
ATOM 790 N N . ALA A 1 107 ? 3.958 -1.955 0.503 1.00 89.38 107 ALA A N 1
ATOM 791 C CA . ALA A 1 107 ? 3.989 -0.654 -0.151 1.00 89.38 107 ALA A CA 1
ATOM 792 C C . ALA A 1 107 ? 5.057 0.277 0.431 1.00 89.38 107 ALA A C 1
ATOM 794 O O . ALA A 1 107 ? 5.650 1.045 -0.318 1.00 89.38 107 ALA A O 1
ATOM 795 N N . LEU A 1 108 ? 5.319 0.217 1.740 1.00 86.12 108 LEU A N 1
ATOM 796 C CA . LEU A 1 108 ? 6.406 0.971 2.368 1.00 86.12 108 LEU A CA 1
ATOM 797 C C . LEU A 1 108 ? 7.778 0.390 2.015 1.00 86.12 108 LEU A C 1
ATOM 799 O O . LEU A 1 108 ? 8.694 1.153 1.723 1.00 86.12 108 LEU A O 1
ATOM 803 N N . MET A 1 109 ? 7.908 -0.937 1.993 1.00 85.12 109 MET A N 1
ATOM 804 C CA . MET A 1 109 ? 9.153 -1.614 1.615 1.00 85.12 109 MET A CA 1
ATOM 805 C C . MET A 1 109 ? 9.540 -1.321 0.158 1.00 85.12 109 MET A C 1
ATOM 807 O O . MET A 1 109 ? 10.694 -1.033 -0.138 1.00 85.12 109 MET A O 1
ATOM 811 N N . VAL A 1 110 ? 8.581 -1.343 -0.770 1.00 84.31 110 VAL A N 1
ATOM 812 C CA . VAL A 1 110 ? 8.851 -1.022 -2.184 1.00 84.31 110 VAL A CA 1
ATOM 813 C C . VAL A 1 110 ? 8.928 0.495 -2.398 1.00 84.31 110 VAL A C 1
ATOM 815 O O . VAL A 1 110 ? 9.759 0.985 -3.154 1.00 84.31 110 VAL A O 1
ATOM 818 N N . GLY A 1 111 ? 8.063 1.265 -1.738 1.00 80.19 111 GLY A N 1
ATOM 819 C CA . GLY A 1 111 ? 7.933 2.705 -1.958 1.00 80.19 111 GLY A CA 1
ATOM 820 C C . GLY A 1 111 ? 9.072 3.545 -1.385 1.00 80.19 111 GLY A C 1
ATOM 821 O O . GLY A 1 111 ? 9.254 4.684 -1.808 1.00 80.19 111 GLY A O 1
ATOM 822 N N . VAL A 1 112 ? 9.848 3.014 -0.440 1.00 78.31 112 VAL A N 1
ATOM 823 C CA . VAL A 1 112 ? 11.054 3.668 0.081 1.00 78.31 112 VAL A CA 1
ATOM 824 C C . VAL A 1 112 ? 12.276 2.938 -0.484 1.00 78.31 112 VAL A C 1
ATOM 826 O O . VAL A 1 112 ? 12.792 2.022 0.162 1.00 78.31 112 VAL A O 1
ATOM 829 N N . PRO A 1 113 ? 12.738 3.293 -1.699 1.00 69.31 113 PRO A N 1
ATOM 830 C CA . PRO A 1 113 ? 13.867 2.615 -2.317 1.00 69.31 113 PRO A CA 1
ATOM 831 C C . PRO A 1 113 ? 15.121 2.782 -1.454 1.00 69.31 113 PRO A C 1
ATOM 833 O O . PRO A 1 113 ? 15.537 3.895 -1.124 1.00 69.31 113 PRO A O 1
ATOM 836 N N . SER A 1 114 ? 15.722 1.654 -1.072 1.00 73.06 114 SER A N 1
ATOM 837 C CA . SER A 1 114 ? 17.054 1.616 -0.468 1.00 73.06 114 SER A CA 1
ATOM 838 C C . SER A 1 114 ? 18.120 1.830 -1.549 1.00 73.06 114 SER A C 1
ATOM 840 O O . SER A 1 114 ? 17.816 1.799 -2.736 1.00 73.06 114 SER A O 1
ATOM 842 N N . ARG A 1 115 ? 19.393 2.020 -1.175 1.00 74.31 115 ARG A N 1
ATOM 843 C CA . ARG A 1 115 ? 20.477 2.155 -2.173 1.00 74.31 115 ARG A CA 1
ATOM 844 C C . ARG A 1 115 ? 20.501 1.006 -3.190 1.00 74.31 115 ARG A C 1
ATOM 846 O O . ARG A 1 115 ? 20.658 1.268 -4.369 1.00 74.31 115 ARG A O 1
ATOM 853 N N . ILE A 1 116 ? 20.227 -0.213 -2.732 1.00 72.19 116 ILE A N 1
ATOM 854 C CA . ILE A 1 116 ? 20.174 -1.429 -3.558 1.00 72.19 116 ILE A CA 1
ATOM 855 C C . ILE A 1 116 ? 19.083 -1.350 -4.623 1.00 72.19 116 ILE A C 1
ATOM 857 O O . ILE A 1 116 ? 19.272 -1.844 -5.724 1.00 72.19 116 ILE A O 1
ATOM 861 N N . ALA A 1 117 ? 17.960 -0.689 -4.330 1.00 75.25 117 ALA A N 1
ATOM 862 C CA . ALA A 1 117 ? 16.885 -0.521 -5.299 1.00 75.25 117 ALA A CA 1
ATOM 863 C C . ALA A 1 117 ? 17.359 0.201 -6.570 1.00 75.25 117 ALA A C 1
ATOM 865 O O . ALA A 1 117 ? 16.889 -0.113 -7.657 1.00 75.25 117 ALA A O 1
ATOM 866 N N . PHE A 1 118 ? 18.305 1.138 -6.445 1.00 77.69 118 PHE A N 1
ATOM 867 C CA . PHE A 1 118 ? 18.833 1.898 -7.580 1.00 77.69 118 PHE A CA 1
ATOM 868 C C . PHE A 1 118 ? 19.831 1.114 -8.437 1.00 77.69 118 PHE A C 1
ATOM 870 O O . PHE A 1 118 ? 20.058 1.497 -9.582 1.00 77.69 118 PHE A O 1
ATOM 877 N N . ASP A 1 119 ? 20.388 0.021 -7.914 1.00 83.25 119 ASP A N 1
ATOM 878 C CA . ASP A 1 119 ? 21.272 -0.872 -8.670 1.00 83.25 119 ASP A CA 1
ATOM 879 C C . ASP A 1 119 ? 20.474 -1.894 -9.506 1.00 83.25 119 ASP A C 1
ATOM 881 O O . ASP A 1 119 ? 21.036 -2.599 -10.345 1.00 83.25 119 ASP A O 1
ATOM 885 N N . VAL A 1 120 ? 19.150 -1.966 -9.314 1.00 84.50 120 VAL A N 1
ATOM 886 C CA . VAL A 1 120 ? 18.266 -2.862 -10.062 1.00 84.50 120 VAL A CA 1
ATOM 887 C C . VAL A 1 120 ? 17.833 -2.217 -11.376 1.00 84.50 120 VAL A C 1
ATOM 889 O O . VAL A 1 120 ? 17.203 -1.157 -11.406 1.00 84.50 120 VAL A O 1
ATOM 892 N N . SER A 1 121 ? 18.113 -2.902 -12.486 1.00 85.62 121 SER A N 1
ATOM 893 C CA . SER A 1 121 ? 17.615 -2.502 -13.800 1.00 85.62 121 SER A CA 1
ATOM 894 C C . SER A 1 121 ? 16.137 -2.873 -13.930 1.00 85.62 121 SER A C 1
ATOM 896 O O . SER A 1 121 ? 15.786 -4.048 -13.966 1.00 85.62 121 SER A O 1
ATOM 898 N N . LEU A 1 122 ? 15.265 -1.866 -13.981 1.00 87.44 122 LEU A N 1
ATOM 899 C CA . LEU A 1 122 ? 13.842 -2.022 -14.294 1.00 87.44 122 LEU A CA 1
ATOM 900 C C . LEU A 1 122 ? 13.477 -1.072 -15.438 1.00 87.44 122 LEU A C 1
ATOM 902 O O . LEU A 1 122 ? 14.125 -0.029 -15.593 1.00 87.44 122 LEU A O 1
ATOM 906 N N . PRO A 1 123 ? 12.425 -1.380 -16.216 1.00 89.94 123 PRO A N 1
ATOM 907 C CA . PRO A 1 123 ? 11.933 -0.479 -17.251 1.00 89.94 123 PRO A CA 1
ATOM 908 C C . PRO A 1 123 ? 11.631 0.920 -16.696 1.00 89.94 123 PRO A C 1
ATOM 910 O O . PRO A 1 123 ? 11.102 1.063 -15.592 1.00 89.94 123 PRO A O 1
ATOM 913 N N . LEU A 1 124 ? 11.904 1.967 -17.478 1.00 90.38 124 LEU A N 1
ATOM 914 C CA . LEU A 1 124 ? 11.652 3.354 -17.063 1.00 90.38 124 LEU A CA 1
ATOM 915 C C . LEU A 1 124 ? 10.183 3.582 -16.668 1.00 90.38 124 LEU A C 1
ATOM 917 O O . LEU A 1 124 ? 9.898 4.232 -15.663 1.00 90.38 124 LEU A O 1
ATOM 921 N N . ASP A 1 125 ? 9.253 3.000 -17.425 1.00 91.62 125 ASP A N 1
ATOM 922 C CA . ASP A 1 125 ? 7.814 3.085 -17.169 1.00 91.62 125 ASP A CA 1
ATOM 923 C C . ASP A 1 125 ? 7.414 2.446 -15.833 1.00 91.62 125 ASP A C 1
ATOM 925 O O . ASP A 1 125 ? 6.517 2.950 -15.150 1.00 91.62 125 ASP A O 1
ATOM 929 N N . TYR A 1 126 ? 8.111 1.375 -15.436 1.00 91.06 126 TYR A N 1
ATOM 930 C CA . TYR A 1 126 ? 7.946 0.727 -14.138 1.00 91.06 126 TYR A CA 1
ATOM 931 C C . TYR A 1 126 ? 8.361 1.677 -13.017 1.00 91.06 126 TYR A C 1
ATOM 933 O O . TYR A 1 126 ? 7.593 1.930 -12.085 1.00 91.06 126 TYR A O 1
ATOM 941 N N . TRP A 1 127 ? 9.564 2.247 -13.136 1.00 90.75 127 TRP A N 1
ATOM 942 C CA . TRP A 1 127 ? 10.083 3.225 -12.185 1.00 90.75 127 TRP A CA 1
ATOM 943 C C . TRP A 1 127 ? 9.165 4.438 -12.059 1.00 90.75 127 TRP A C 1
ATOM 945 O O . TRP A 1 127 ? 8.909 4.897 -10.948 1.00 90.75 127 TRP A O 1
ATOM 955 N N . ALA A 1 128 ? 8.615 4.931 -13.167 1.00 91.31 128 ALA A N 1
ATOM 956 C CA . ALA A 1 128 ? 7.690 6.057 -13.162 1.00 91.31 128 ALA A CA 1
ATOM 957 C C . ALA A 1 128 ? 6.410 5.758 -12.362 1.00 91.31 128 ALA A C 1
ATOM 959 O O . ALA A 1 128 ? 6.013 6.556 -11.506 1.00 91.31 128 ALA A O 1
ATOM 960 N N . GLY A 1 129 ? 5.806 4.583 -12.573 1.00 91.81 129 GLY A N 1
ATOM 961 C CA . GLY A 1 129 ? 4.662 4.119 -11.784 1.00 91.81 129 GLY A CA 1
ATOM 962 C C . GLY A 1 129 ? 4.998 3.976 -10.299 1.00 91.81 129 GLY A C 1
ATOM 963 O O . GLY A 1 129 ? 4.261 4.473 -9.441 1.00 91.81 129 GLY A O 1
ATOM 964 N N . LEU A 1 130 ? 6.145 3.360 -9.996 1.00 91.50 130 LEU A N 1
ATOM 965 C CA . LEU A 1 130 ? 6.596 3.145 -8.626 1.00 91.50 130 LEU A CA 1
ATOM 966 C C . LEU A 1 130 ? 6.865 4.462 -7.890 1.00 91.50 130 LEU A C 1
ATOM 968 O O . LEU A 1 130 ? 6.350 4.665 -6.791 1.00 91.50 130 LEU A O 1
ATOM 972 N N . PHE A 1 131 ? 7.614 5.389 -8.491 1.00 90.94 131 PHE A N 1
ATOM 973 C CA . PHE A 1 131 ? 7.924 6.680 -7.876 1.00 90.94 131 PHE A CA 1
ATOM 974 C C . PHE A 1 131 ? 6.689 7.560 -7.698 1.00 90.94 131 PHE A C 1
ATOM 976 O O . PHE A 1 131 ? 6.583 8.253 -6.682 1.00 90.94 131 PHE A O 1
ATOM 983 N N . ALA A 1 132 ? 5.748 7.538 -8.648 1.00 91.94 132 ALA A N 1
ATOM 984 C CA . ALA A 1 132 ? 4.482 8.244 -8.494 1.00 91.94 132 ALA A CA 1
ATOM 985 C C . ALA A 1 132 ? 3.700 7.698 -7.291 1.00 91.94 132 ALA A C 1
ATOM 987 O O . ALA A 1 132 ? 3.299 8.463 -6.413 1.00 91.94 132 ALA A O 1
ATOM 988 N N . GLY A 1 133 ? 3.568 6.372 -7.193 1.00 90.88 133 GLY A N 1
ATOM 989 C CA . GLY A 1 133 ? 2.943 5.716 -6.048 1.00 90.88 133 GLY A CA 1
ATOM 990 C C . GLY A 1 133 ? 3.650 6.026 -4.722 1.00 90.88 133 GLY A C 1
ATOM 991 O O . GLY A 1 133 ? 2.993 6.395 -3.750 1.00 90.88 133 GLY A O 1
ATOM 992 N N . ALA A 1 134 ? 4.979 5.923 -4.685 1.00 91.06 134 ALA A N 1
ATOM 993 C CA . ALA A 1 134 ? 5.812 6.172 -3.510 1.00 91.06 134 ALA A CA 1
ATOM 994 C C . ALA A 1 134 ? 5.677 7.606 -2.984 1.00 91.06 134 ALA A C 1
ATOM 996 O O . ALA A 1 134 ? 5.384 7.823 -1.807 1.00 91.06 134 ALA A O 1
ATOM 997 N N . ARG A 1 135 ? 5.827 8.606 -3.865 1.00 89.06 135 ARG A N 1
ATOM 998 C CA . ARG A 1 135 ? 5.620 10.021 -3.512 1.00 89.06 135 ARG A CA 1
ATOM 999 C C . ARG A 1 135 ? 4.204 10.262 -3.016 1.00 89.06 135 ARG A C 1
ATOM 1001 O O . ARG A 1 135 ? 4.003 11.018 -2.063 1.00 89.06 135 ARG A O 1
ATOM 1008 N N . GLY A 1 136 ? 3.229 9.606 -3.635 1.00 88.56 136 GLY A N 1
ATOM 1009 C CA . GLY A 1 136 ? 1.849 9.706 -3.206 1.00 88.56 136 GLY A CA 1
ATOM 1010 C C . GLY A 1 136 ? 1.619 9.155 -1.800 1.00 88.56 136 GLY A C 1
ATOM 1011 O O . GLY A 1 136 ? 1.011 9.809 -0.957 1.00 88.56 136 GLY A O 1
ATOM 1012 N N . LEU A 1 137 ? 2.188 7.987 -1.507 1.00 88.88 137 LEU A N 1
ATOM 1013 C CA . LEU A 1 137 ? 2.129 7.368 -0.186 1.00 88.88 137 LEU A CA 1
ATOM 1014 C C . LEU A 1 137 ? 2.814 8.230 0.888 1.00 88.88 137 LEU A C 1
ATOM 1016 O O . LEU A 1 137 ? 2.259 8.417 1.969 1.00 88.88 137 LEU A O 1
ATOM 1020 N N . LEU A 1 138 ? 3.983 8.802 0.584 1.00 87.25 138 LEU A N 1
ATOM 1021 C CA . LEU A 1 138 ? 4.739 9.653 1.513 1.00 87.25 138 LEU A CA 1
ATOM 1022 C C . LEU A 1 138 ? 4.078 11.016 1.759 1.00 87.25 138 LEU A C 1
ATOM 1024 O O . LEU A 1 138 ? 4.192 11.568 2.851 1.00 87.25 138 LEU A O 1
ATOM 1028 N N . SER A 1 139 ? 3.373 11.563 0.767 1.00 86.69 139 SER A N 1
ATOM 1029 C CA . SER A 1 139 ? 2.642 12.831 0.905 1.00 86.69 139 SER A CA 1
ATOM 1030 C C . SER A 1 139 ? 1.249 12.664 1.518 1.00 86.69 139 SER A C 1
ATOM 1032 O O . SER A 1 139 ? 0.631 13.649 1.925 1.00 86.69 139 SER A O 1
ATOM 1034 N N . LEU A 1 140 ? 0.768 11.429 1.665 1.00 84.94 140 LEU A N 1
ATOM 1035 C CA . LEU A 1 140 ? -0.557 11.106 2.185 1.00 84.94 140 LEU A CA 1
ATOM 1036 C C . LEU A 1 140 ? -0.829 11.662 3.598 1.00 84.94 140 LEU A C 1
ATOM 1038 O O . LEU A 1 140 ? -1.902 12.232 3.796 1.00 84.94 140 LEU A O 1
ATOM 1042 N N . PRO A 1 141 ? 0.106 11.611 4.572 1.00 79.94 141 PRO A N 1
ATOM 1043 C CA . PRO A 1 141 ? -0.081 12.254 5.875 1.00 79.94 141 PRO A CA 1
ATOM 1044 C C . PRO A 1 141 ? -0.262 13.772 5.782 1.00 79.94 141 PRO A C 1
ATOM 1046 O O . PRO A 1 141 ? -1.042 14.338 6.543 1.00 79.94 141 PRO A O 1
ATOM 1049 N N . LEU A 1 142 ? 0.408 14.436 4.837 1.00 81.44 142 LEU A N 1
ATOM 1050 C CA . LEU A 1 142 ? 0.260 15.876 4.618 1.00 81.44 142 LEU A CA 1
ATOM 1051 C C . LEU A 1 142 ? -1.079 16.184 3.938 1.00 81.44 142 LEU A C 1
ATOM 1053 O O . LEU A 1 142 ? -1.821 17.049 4.401 1.00 81.44 142 LEU A O 1
ATOM 1057 N N . LEU A 1 143 ? -1.421 15.434 2.888 1.00 76.94 143 LEU A N 1
ATOM 1058 C CA . LEU A 1 143 ? -2.641 15.625 2.101 1.00 76.94 143 LEU A CA 1
ATOM 1059 C C . LEU A 1 143 ? -3.919 15.223 2.842 1.00 76.94 143 LEU A C 1
ATOM 1061 O O . LEU A 1 143 ? -4.962 15.822 2.614 1.00 76.94 143 LEU A O 1
ATOM 1065 N N . ALA A 1 144 ? -3.865 14.240 3.738 1.00 75.88 144 ALA A N 1
ATOM 1066 C CA . ALA A 1 144 ? -5.000 13.867 4.578 1.00 75.88 144 ALA A CA 1
ATOM 1067 C C . ALA A 1 144 ? -5.002 14.642 5.905 1.00 75.88 144 ALA A C 1
ATOM 1069 O O . ALA A 1 144 ? -6.058 15.064 6.378 1.00 75.88 144 ALA A O 1
ATOM 1070 N N . GLY A 1 145 ? -3.827 14.851 6.505 1.00 72.81 145 GLY A N 1
ATOM 1071 C CA . GLY A 1 145 ? -3.676 15.467 7.820 1.00 72.81 145 GLY A CA 1
ATOM 1072 C C . GLY A 1 145 ? -3.934 16.969 7.821 1.00 72.81 145 GLY A C 1
ATOM 1073 O O . GLY A 1 145 ? -4.712 17.436 8.650 1.00 72.81 145 GLY A O 1
ATOM 1074 N N . LEU A 1 146 ? -3.353 17.734 6.888 1.00 76.94 146 LEU A N 1
ATOM 1075 C CA . LEU A 1 146 ? -3.529 19.193 6.864 1.00 76.94 146 LEU A CA 1
ATOM 1076 C C . LEU A 1 146 ? -4.992 19.599 6.621 1.00 76.94 146 LEU A C 1
ATOM 1078 O O . LEU A 1 146 ? -5.502 20.418 7.390 1.00 76.94 146 LEU A O 1
ATOM 1082 N N . PRO A 1 147 ? -5.728 19.007 5.657 1.00 74.75 147 PRO A N 1
ATOM 1083 C CA . PRO A 1 147 ? -7.139 19.334 5.468 1.00 74.75 147 PRO A CA 1
ATOM 1084 C C . PRO A 1 147 ? -8.018 18.846 6.616 1.00 74.75 147 PRO A C 1
ATOM 1086 O O . PRO A 1 147 ? -8.959 19.542 6.988 1.00 74.75 147 PRO A O 1
ATOM 1089 N N . ALA A 1 148 ? -7.718 17.690 7.219 1.00 73.75 148 ALA A N 1
ATOM 1090 C CA . ALA A 1 148 ? -8.449 17.222 8.394 1.00 73.75 148 ALA A CA 1
ATOM 1091 C C . ALA A 1 148 ? -8.263 18.172 9.587 1.00 73.75 148 ALA A C 1
ATOM 1093 O O . ALA A 1 148 ? -9.241 18.522 10.247 1.00 73.75 148 ALA A O 1
ATOM 1094 N N . LEU A 1 149 ? -7.036 18.637 9.837 1.00 77.00 149 LEU A N 1
ATOM 1095 C CA . LEU A 1 149 ? -6.735 19.614 10.884 1.00 77.00 149 LEU A CA 1
ATOM 1096 C C . LEU A 1 149 ? -7.404 20.965 10.603 1.00 77.00 149 LEU A C 1
ATOM 1098 O O . LEU A 1 149 ? -8.047 21.520 11.496 1.00 77.00 149 LEU A O 1
ATOM 1102 N N . ALA A 1 150 ? -7.330 21.456 9.363 1.00 78.06 150 ALA A N 1
ATOM 1103 C CA . ALA A 1 150 ? -8.004 22.681 8.941 1.00 78.06 150 ALA A CA 1
ATOM 1104 C C . ALA A 1 150 ? -9.526 22.572 9.119 1.00 78.06 150 ALA A C 1
ATOM 1106 O O . ALA A 1 150 ? -10.154 23.463 9.688 1.00 78.06 150 ALA A O 1
ATOM 1107 N N . TRP A 1 151 ? -10.120 21.446 8.718 1.00 77.62 151 TRP A N 1
ATOM 1108 C CA . TRP A 1 151 ? -11.548 21.185 8.876 1.00 77.62 151 TRP A CA 1
ATOM 1109 C C . TRP A 1 151 ? -11.970 21.097 10.343 1.00 77.62 151 TRP A C 1
ATOM 1111 O O . TRP A 1 151 ? -13.007 21.642 10.715 1.00 77.62 151 TRP A O 1
ATOM 1121 N N . VAL A 1 152 ? -11.168 20.461 11.202 1.00 79.94 152 VAL A N 1
ATOM 1122 C CA . VAL A 1 152 ? -11.405 20.444 12.654 1.00 79.94 152 VAL A CA 1
ATOM 1123 C C . VAL A 1 152 ? -11.337 21.860 13.231 1.00 79.94 152 VAL A C 1
ATOM 1125 O O . VAL A 1 152 ? -12.190 22.215 14.044 1.00 79.94 152 VAL A O 1
ATOM 1128 N N . GLY A 1 153 ? -10.381 22.684 12.792 1.00 80.06 153 GLY A N 1
ATOM 1129 C CA . GLY A 1 153 ? -10.281 24.096 13.172 1.00 80.06 153 GLY A CA 1
ATOM 1130 C C . GLY A 1 153 ? -11.520 24.898 12.765 1.00 80.06 153 GLY A C 1
ATOM 1131 O O . GLY A 1 153 ? -12.157 25.521 13.612 1.00 80.06 153 GLY A O 1
ATOM 1132 N N . ILE A 1 154 ? -11.927 24.801 11.498 1.00 83.19 154 ILE A N 1
ATOM 1133 C CA . ILE A 1 154 ? -13.123 25.464 10.955 1.00 83.19 154 ILE A CA 1
ATOM 1134 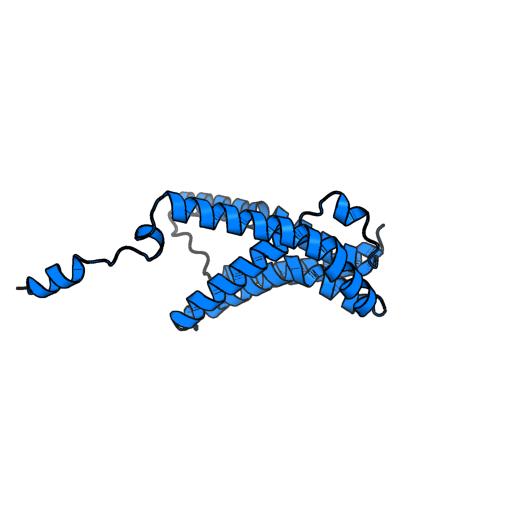C C . ILE A 1 154 ? -14.389 24.992 11.676 1.00 83.19 154 ILE A C 1
ATOM 1136 O O . ILE A 1 154 ? -15.225 25.799 12.071 1.00 83.19 154 ILE A O 1
ATOM 1140 N N . ALA A 1 155 ? -14.544 23.690 11.898 1.00 83.31 155 ALA A N 1
ATOM 1141 C CA . ALA A 1 155 ? -15.715 23.147 12.572 1.00 83.31 155 ALA A CA 1
ATOM 1142 C C . ALA A 1 155 ? -15.795 23.576 14.043 1.00 83.31 155 ALA A C 1
ATOM 1144 O O . ALA A 1 155 ? -16.891 23.858 14.530 1.00 83.31 155 ALA A O 1
ATOM 1145 N N . ARG A 1 156 ? -14.647 23.694 14.730 1.00 81.88 156 ARG A N 1
ATOM 1146 C CA . ARG A 1 156 ? -14.568 24.297 16.069 1.00 81.88 156 ARG A CA 1
ATOM 1147 C C . ARG A 1 156 ? -14.993 25.766 16.044 1.00 81.88 156 ARG A C 1
ATOM 1149 O O . ARG A 1 156 ? -15.818 26.145 16.871 1.00 81.88 156 ARG A O 1
ATOM 1156 N N . LEU A 1 157 ? -14.512 26.555 15.079 1.00 88.00 157 LEU A N 1
ATOM 1157 C CA . LEU A 1 157 ? -14.908 27.961 14.904 1.00 88.00 157 LEU A CA 1
ATOM 1158 C C . LEU A 1 157 ? -16.414 28.109 14.633 1.00 88.00 157 LEU A C 1
ATOM 1160 O O . LEU A 1 157 ? -17.070 28.972 15.207 1.00 88.00 157 LEU A O 1
ATOM 1164 N N . LEU A 1 158 ? -16.984 27.225 13.815 1.00 88.25 158 LEU A N 1
ATOM 1165 C CA . LEU A 1 158 ? -18.395 27.255 13.422 1.00 88.25 158 LEU A CA 1
ATOM 1166 C C . LEU A 1 158 ? -19.332 26.508 14.388 1.00 88.25 158 LEU A C 1
ATOM 1168 O O . LEU A 1 158 ? -20.520 26.378 14.096 1.00 88.25 158 LEU A O 1
ATOM 1172 N N . ARG A 1 159 ? -18.821 25.966 15.507 1.00 83.81 159 ARG A N 1
ATOM 1173 C CA . ARG A 1 159 ? -19.555 25.079 16.440 1.00 83.81 159 ARG A CA 1
ATOM 1174 C C . ARG A 1 159 ? -20.283 23.913 15.747 1.00 83.81 159 ARG A C 1
ATOM 1176 O O . ARG A 1 159 ? -21.286 23.402 16.247 1.00 83.81 159 ARG A O 1
ATOM 1183 N N . ARG A 1 160 ? -19.788 23.471 14.589 1.00 76.19 160 ARG A N 1
ATOM 1184 C CA . ARG A 1 160 ? -20.354 22.355 13.821 1.00 76.19 160 ARG A CA 1
ATOM 1185 C C . ARG A 1 160 ? -19.655 21.056 14.203 1.00 76.19 160 ARG A C 1
ATOM 1187 O O . ARG A 1 160 ? -18.461 21.026 14.487 1.00 76.19 160 ARG A O 1
ATOM 1194 N N . LYS A 1 161 ? -20.382 19.938 14.155 1.00 69.19 161 LYS A N 1
ATOM 1195 C CA . LYS A 1 161 ? -19.759 18.612 14.255 1.00 69.19 161 LYS A CA 1
ATOM 1196 C C . LYS A 1 161 ? -19.051 18.307 12.933 1.00 69.19 161 LYS A C 1
ATOM 1198 O O . LYS A 1 161 ? -19.708 17.965 11.954 1.00 69.19 161 LYS A O 1
ATOM 1203 N N . ALA A 1 162 ? -17.723 18.412 12.903 1.00 61.53 162 ALA A N 1
ATOM 1204 C CA . ALA A 1 162 ? -16.927 17.890 11.795 1.00 61.53 162 ALA A CA 1
ATOM 1205 C C . ALA A 1 162 ? -17.138 16.375 11.691 1.00 61.53 162 ALA A C 1
ATOM 1207 O O . ALA A 1 162 ? -16.686 15.617 12.548 1.00 61.53 162 ALA A O 1
ATOM 1208 N N . ARG A 1 163 ? -17.818 15.920 10.639 1.00 67.06 163 ARG A N 1
ATOM 1209 C CA . ARG A 1 163 ? -17.831 14.507 10.254 1.00 67.06 163 ARG A CA 1
ATOM 1210 C C . ARG A 1 163 ? -17.581 14.400 8.762 1.00 67.06 163 ARG A C 1
ATOM 1212 O O . ARG A 1 163 ? -18.479 14.643 7.966 1.00 67.06 163 ARG A O 1
ATOM 1219 N N . CYS A 1 164 ? -16.362 14.019 8.398 1.00 72.31 164 CYS A N 1
ATOM 1220 C CA . CYS A 1 164 ? -16.133 13.420 7.092 1.00 72.31 164 CYS A CA 1
ATOM 1221 C C . CYS A 1 164 ? -16.670 11.986 7.155 1.00 72.31 164 CYS A C 1
ATOM 1223 O O . CYS A 1 164 ? -16.353 11.246 8.093 1.00 72.31 164 CYS A O 1
ATOM 1225 N N . SER A 1 165 ? -17.538 11.607 6.218 1.00 85.56 165 SER A N 1
ATOM 1226 C CA . SER A 1 165 ? -18.024 10.229 6.166 1.00 85.56 165 SER A CA 1
ATOM 1227 C C . SER A 1 165 ? -16.874 9.305 5.747 1.00 85.56 165 SER A C 1
ATOM 1229 O O . SER A 1 165 ? -16.036 9.685 4.926 1.00 85.56 165 SER A O 1
ATOM 1231 N N . ARG A 1 166 ? -16.821 8.080 6.289 1.00 85.88 166 ARG A N 1
ATOM 1232 C CA . ARG A 1 166 ? -15.807 7.090 5.873 1.00 85.88 166 ARG A CA 1
ATOM 1233 C C . ARG A 1 166 ? -15.871 6.817 4.373 1.00 85.88 166 ARG A C 1
ATOM 1235 O O . ARG A 1 166 ? -14.833 6.676 3.746 1.00 85.88 166 ARG A O 1
ATOM 1242 N N . THR A 1 167 ? -17.074 6.811 3.804 1.00 88.94 167 THR A N 1
ATOM 1243 C CA . THR A 1 167 ? -17.304 6.630 2.370 1.00 88.94 167 THR A CA 1
ATOM 1244 C C . THR A 1 167 ? -16.686 7.759 1.549 1.00 88.94 167 THR A C 1
ATOM 1246 O O . THR A 1 167 ? -16.015 7.491 0.560 1.00 88.94 167 THR A O 1
ATOM 1249 N N . THR A 1 168 ? -16.842 9.014 1.981 1.00 88.06 168 THR A N 1
ATOM 1250 C CA . THR A 1 168 ? -16.202 10.173 1.336 1.00 88.06 168 THR A CA 1
ATOM 1251 C C . THR A 1 168 ? -14.683 10.062 1.400 1.00 88.06 168 THR A C 1
ATOM 1253 O O . THR A 1 168 ? -14.022 10.208 0.378 1.00 88.06 168 THR A O 1
ATOM 1256 N N . ALA A 1 169 ? -14.129 9.749 2.576 1.00 88.19 169 ALA A N 1
ATOM 1257 C CA . ALA A 1 169 ? -12.694 9.520 2.720 1.00 88.19 169 ALA A CA 1
ATOM 1258 C C . ALA A 1 169 ? -12.215 8.383 1.802 1.00 88.19 169 ALA A C 1
ATOM 1260 O O . ALA A 1 169 ? -11.220 8.538 1.108 1.00 88.19 169 ALA A O 1
ATOM 1261 N N . GLY A 1 170 ? -12.958 7.278 1.724 1.00 90.38 170 GLY A N 1
ATOM 1262 C CA . GLY A 1 170 ? -12.621 6.157 0.855 1.00 90.38 170 GLY A CA 1
ATOM 1263 C C . GLY A 1 170 ? -12.546 6.538 -0.626 1.00 90.38 170 GLY A C 1
ATOM 1264 O O . GLY A 1 170 ? -11.561 6.220 -1.288 1.00 90.38 170 GLY A O 1
ATOM 1265 N N . TRP A 1 171 ? -13.525 7.293 -1.130 1.00 93.25 171 TRP A N 1
ATOM 1266 C CA . TRP A 1 171 ? -13.494 7.792 -2.508 1.00 93.25 171 TRP A CA 1
ATOM 1267 C C . TRP A 1 171 ? -12.341 8.759 -2.776 1.00 93.25 171 TRP A C 1
ATOM 1269 O O . TRP A 1 171 ? -11.759 8.700 -3.855 1.00 93.25 171 TRP A O 1
ATOM 1279 N N . LEU A 1 172 ? -11.965 9.599 -1.804 1.00 91.31 172 LEU A N 1
ATOM 1280 C CA . LEU A 1 172 ? -10.789 10.466 -1.936 1.00 91.31 172 LEU A CA 1
ATOM 1281 C C . LEU A 1 172 ? -9.503 9.649 -2.100 1.00 91.31 172 LEU A C 1
ATOM 1283 O O . LEU A 1 172 ? -8.690 9.982 -2.953 1.00 91.31 172 LEU A O 1
ATOM 1287 N N . PHE A 1 173 ? -9.339 8.559 -1.346 1.00 92.12 173 PHE A N 1
ATOM 1288 C CA . PHE A 1 173 ? -8.189 7.659 -1.494 1.00 92.12 173 PHE A CA 1
ATOM 1289 C C . PHE A 1 173 ? -8.173 6.975 -2.868 1.00 92.12 173 PHE A C 1
ATOM 1291 O O . PHE A 1 173 ? -7.125 6.925 -3.509 1.00 92.12 173 PHE A O 1
ATOM 1298 N N . VAL A 1 174 ? -9.324 6.491 -3.349 1.00 94.19 174 VAL A N 1
ATOM 1299 C CA . VAL A 1 174 ? -9.431 5.882 -4.688 1.00 94.19 174 VAL A CA 1
ATOM 1300 C C . VAL A 1 174 ? -9.087 6.898 -5.776 1.00 94.19 174 VAL A C 1
ATOM 1302 O O . VAL A 1 174 ? -8.227 6.629 -6.611 1.00 94.19 174 VAL A O 1
ATOM 1305 N N . ALA A 1 175 ? -9.708 8.080 -5.746 1.00 94.12 175 ALA A N 1
ATOM 1306 C CA . ALA A 1 175 ? -9.459 9.136 -6.722 1.00 94.12 175 ALA A CA 1
ATOM 1307 C C . ALA A 1 175 ? -7.992 9.581 -6.705 1.00 94.12 175 ALA A C 1
ATOM 1309 O O . ALA A 1 175 ? -7.371 9.707 -7.757 1.00 94.12 175 ALA A O 1
ATOM 1310 N N . TYR A 1 176 ? -7.418 9.754 -5.514 1.00 92.62 176 TYR A N 1
ATOM 1311 C CA . TYR A 1 176 ? -6.014 10.106 -5.355 1.00 92.62 176 TYR A CA 1
ATOM 1312 C C . TYR A 1 176 ? -5.088 9.044 -5.950 1.00 92.62 176 TYR A C 1
ATOM 1314 O O . TYR A 1 176 ? -4.190 9.371 -6.719 1.00 92.62 176 TYR A O 1
ATOM 1322 N N . SER A 1 177 ? -5.351 7.768 -5.671 1.00 94.69 177 SER A N 1
ATOM 1323 C CA . SER A 1 177 ? -4.585 6.661 -6.239 1.00 94.69 177 SER A CA 1
ATOM 1324 C C . SER A 1 177 ? -4.629 6.639 -7.774 1.00 94.69 177 SER A C 1
ATOM 1326 O O . SER A 1 177 ? -3.593 6.482 -8.422 1.00 94.69 177 SER A O 1
ATOM 1328 N N . VAL A 1 178 ? -5.799 6.895 -8.367 1.00 95.19 178 VAL A N 1
ATOM 1329 C CA . VAL A 1 178 ? -5.957 7.017 -9.824 1.00 95.19 178 VAL A CA 1
ATOM 1330 C C . VAL A 1 178 ? -5.160 8.203 -10.378 1.00 95.19 178 VAL A C 1
ATOM 1332 O O . VAL A 1 178 ? -4.476 8.056 -11.387 1.00 95.19 178 VAL A O 1
ATOM 1335 N N . VAL A 1 179 ? -5.175 9.361 -9.709 1.00 94.19 179 VAL A N 1
ATOM 1336 C CA . VAL A 1 179 ? -4.353 10.519 -10.107 1.00 94.19 179 VAL A CA 1
ATOM 1337 C C . VAL A 1 179 ? -2.863 10.167 -10.106 1.00 94.19 179 VAL A C 1
ATOM 1339 O O . VAL A 1 179 ? -2.159 10.535 -11.043 1.00 94.19 179 VAL A O 1
ATOM 1342 N N . LEU A 1 180 ? -2.382 9.412 -9.113 1.00 93.06 180 LEU A N 1
ATOM 1343 C CA . LEU A 1 180 ? -0.990 8.947 -9.077 1.00 93.06 180 LEU A CA 1
ATOM 1344 C C . LEU A 1 180 ? -0.658 8.005 -10.239 1.00 93.06 180 LEU A C 1
ATOM 1346 O O . LEU A 1 180 ? 0.456 8.060 -10.751 1.00 93.06 180 LEU A O 1
ATOM 1350 N N . LEU A 1 181 ? -1.604 7.168 -10.679 1.00 93.50 181 LEU A N 1
ATOM 1351 C CA . LEU A 1 181 ? -1.405 6.307 -11.848 1.00 93.50 181 LEU A CA 1
ATOM 1352 C C . LEU A 1 181 ? -1.214 7.143 -13.117 1.00 93.50 181 LEU A C 1
ATOM 1354 O O . LEU A 1 181 ? -0.263 6.925 -13.864 1.00 93.50 181 LEU A O 1
ATOM 1358 N N . PHE A 1 182 ? -2.083 8.133 -13.339 1.00 93.25 182 PHE A N 1
ATOM 1359 C CA . PHE A 1 182 ? -1.962 9.045 -14.480 1.00 93.25 182 PHE A CA 1
ATOM 1360 C C . PHE A 1 182 ? -0.689 9.892 -14.412 1.00 93.25 182 PHE A C 1
ATOM 1362 O O . PHE A 1 182 ? -0.028 10.094 -15.430 1.00 93.25 182 PHE A O 1
ATOM 1369 N N . TRP A 1 183 ? -0.307 10.346 -13.217 1.00 91.31 183 TRP A N 1
ATOM 1370 C CA . TRP A 1 183 ? 0.980 11.004 -13.011 1.00 91.31 183 TRP A CA 1
ATOM 1371 C C . TRP A 1 183 ? 2.124 10.081 -13.440 1.00 91.31 183 TRP A C 1
ATOM 1373 O O . TRP A 1 183 ? 2.933 10.465 -14.279 1.00 91.31 183 TRP A O 1
ATOM 1383 N N . GLY A 1 184 ? 2.150 8.846 -12.931 1.00 88.06 184 GLY A N 1
ATOM 1384 C CA . GLY A 1 184 ? 3.148 7.834 -13.278 1.00 88.06 184 GLY A CA 1
ATOM 1385 C C . GLY A 1 184 ? 3.229 7.567 -14.779 1.00 88.06 184 GLY A C 1
ATOM 1386 O O . GLY A 1 184 ? 4.323 7.515 -15.323 1.00 88.06 184 GLY A O 1
ATOM 1387 N N . ALA A 1 185 ? 2.091 7.493 -15.472 1.00 88.06 185 ALA A N 1
ATOM 1388 C CA . ALA A 1 185 ? 2.037 7.261 -16.918 1.00 88.06 185 ALA A CA 1
ATOM 1389 C C . ALA A 1 185 ? 2.508 8.461 -17.763 1.00 88.06 185 ALA A C 1
ATOM 1391 O O . ALA A 1 185 ? 2.878 8.295 -18.924 1.00 88.06 185 ALA A O 1
ATOM 1392 N N . THR A 1 186 ? 2.486 9.677 -17.210 1.00 85.94 186 THR A N 1
ATOM 1393 C CA . THR A 1 186 ? 2.896 10.906 -17.918 1.00 85.94 186 THR A CA 1
ATOM 1394 C C . THR A 1 186 ? 4.334 11.328 -17.610 1.00 85.94 186 THR A C 1
ATOM 1396 O O . THR A 1 186 ? 4.971 11.967 -18.448 1.00 85.94 186 THR A O 1
ATOM 1399 N N . SER A 1 187 ? 4.884 10.924 -16.460 1.00 75.50 187 SER A N 1
ATOM 1400 C CA . SER A 1 187 ? 6.249 11.257 -16.026 1.00 75.50 187 SER A CA 1
ATOM 1401 C C . SER A 1 187 ? 7.432 10.730 -16.866 1.00 75.50 187 SER A C 1
ATOM 1403 O O . SER A 1 187 ? 8.437 11.439 -16.892 1.00 75.50 187 SER A O 1
ATOM 1405 N N . PRO A 1 188 ? 7.375 9.593 -17.598 1.00 60.03 188 PRO A N 1
ATOM 1406 C CA . PRO A 1 188 ? 8.495 9.129 -18.428 1.00 60.03 188 PRO A CA 1
ATOM 1407 C C . PRO A 1 188 ? 8.857 10.101 -19.555 1.00 60.03 188 PRO A C 1
ATOM 1409 O O . PRO A 1 188 ? 9.925 10.002 -20.138 1.00 60.03 188 PRO A O 1
ATOM 1412 N N . ARG A 1 189 ? 7.964 11.047 -19.878 1.00 52.97 189 ARG A N 1
ATOM 1413 C CA . ARG A 1 189 ? 8.178 12.065 -20.916 1.00 52.97 189 ARG A CA 1
ATOM 1414 C C . ARG A 1 189 ? 8.854 13.340 -20.397 1.00 52.97 189 ARG A C 1
ATOM 1416 O O . ARG A 1 189 ? 9.000 14.282 -21.167 1.00 52.97 189 ARG A O 1
ATOM 1423 N N . MET A 1 190 ? 9.186 13.409 -19.104 1.00 41.88 190 MET A N 1
ATOM 1424 C CA . MET A 1 190 ? 9.734 14.607 -18.444 1.00 41.88 190 MET A CA 1
ATOM 1425 C C . MET A 1 190 ? 11.128 14.397 -17.829 1.00 41.88 190 MET A C 1
ATOM 1427 O O . MET A 1 190 ? 11.609 15.293 -17.134 1.00 41.88 190 MET A O 1
ATOM 1431 N N . VAL A 1 191 ? 11.748 13.232 -18.045 1.00 41.75 191 VAL A N 1
ATOM 1432 C CA . VAL A 1 191 ? 13.126 12.921 -17.629 1.00 41.75 191 VAL A CA 1
ATOM 1433 C C . VAL A 1 191 ? 13.997 12.788 -18.866 1.00 41.75 191 VAL A C 1
ATOM 1435 O O . VAL A 1 191 ? 13.524 12.139 -19.824 1.00 41.75 191 VAL A O 1
#